Protein AF-A0A374JNQ4-F1 (afdb_monomer)

Mean predicted aligned error: 14.9 Å

Nearest PDB structures (foldseek):
  5nnv-assembly1_A  TM=3.280E-01  e=6.104E+00  Bacillus subtilis subsp. subtilis str. 168

Solvent-accessible surface area (backbone atoms only — not comparable to full-atom values): 14705 Å² total; per-residue (Å²): 134,56,73,66,58,55,51,51,51,52,50,39,64,58,39,76,78,44,61,48,67,57,33,40,52,50,14,53,52,26,39,55,48,15,53,55,34,43,54,55,16,51,57,53,25,53,54,39,50,50,55,53,40,52,53,52,51,53,54,44,59,75,68,66,52,91,80,72,68,96,69,73,82,75,54,73,67,56,50,48,72,58,27,57,74,43,43,48,67,18,52,53,26,39,53,51,13,54,51,27,40,53,40,22,50,55,51,49,52,53,52,50,52,51,51,52,49,53,50,52,52,53,48,51,51,51,50,52,51,50,51,51,47,32,75,73,65,32,64,73,53,43,52,52,52,52,51,50,53,52,51,56,49,42,68,70,40,76,72,71,77,86,69,82,76,75,70,61,96,69,46,38,45,29,34,36,67,84,82,63,44,74,50,74,46,36,73,64,61,54,50,50,42,44,49,57,48,40,54,46,18,74,74,62,44,34,46,42,44,28,59,52,26,57,63,66,73,40,81,73,52,85,62,22,75,54,23,12,38,18,40,90,83,66,40,68,77,38,76,41,80,40,84,44,65,42,72,84,70,46,71,24,38,35,40,44,53,75,46,66,66,34,65,65,28,86,59,89,131

pLDDT: mean 82.43, std 12.04, range [42.56, 96.81]

Secondary structure (DSSP, 8-state):
--HHHHHHHHHHHHHTTS-HHHHHHHHHHHHHHHHHHHHHHHHHHHHHHHHHHHHHHHHHHHTT-S---SS-PPPHHHHHHHHGGGGHHHHHHHHHHHHHHHHHHHHHHHHHHHHHHHHHHHHHHHHHHHHHHHHHH-HHHHHHHHHHHHHHHHHHSPPPP-------TT-EEEEETTTTEEEEE-HHHHHHHHHHHHHHHHHHSEEEHHHHHHHTTPPP-TGGGTEEEEHHHH-S--EEEEEEE-TTS-EEEEEEESS--EETTT---

Structure (mmCIF, N/CA/C/O backbone):
data_AF-A0A374JNQ4-F1
#
_entry.id   AF-A0A374JNQ4-F1
#
loop_
_atom_site.group_PDB
_atom_site.id
_atom_site.type_symbol
_atom_site.label_atom_id
_atom_site.label_alt_id
_atom_site.label_comp_id
_atom_site.label_asym_id
_atom_site.label_entity_id
_atom_site.label_seq_id
_atom_site.pdbx_PDB_ins_code
_atom_site.Cartn_x
_atom_site.Cartn_y
_atom_site.Cartn_z
_atom_site.occupancy
_atom_site.B_iso_or_equiv
_atom_site.auth_seq_id
_atom_site.auth_comp_id
_atom_site.auth_asym_id
_atom_site.auth_atom_id
_atom_site.pdbx_PDB_model_num
ATOM 1 N N . MET A 1 1 ? 17.960 24.013 -4.941 1.00 49.25 1 MET A N 1
ATOM 2 C CA . MET A 1 1 ? 16.739 23.250 -5.302 1.00 49.25 1 MET A CA 1
ATOM 3 C C . MET A 1 1 ? 16.627 23.196 -6.827 1.00 49.25 1 MET A C 1
ATOM 5 O O . MET A 1 1 ? 16.455 24.243 -7.445 1.00 49.25 1 MET A O 1
ATOM 9 N N . ASN A 1 2 ? 16.838 22.023 -7.435 1.00 70.75 2 ASN A N 1
ATOM 10 C CA . ASN A 1 2 ? 17.029 21.869 -8.887 1.00 70.75 2 ASN A CA 1
ATOM 11 C C . ASN A 1 2 ? 15.754 22.190 -9.692 1.00 70.75 2 ASN A C 1
ATOM 13 O O . ASN A 1 2 ? 14.632 22.012 -9.214 1.00 70.75 2 ASN A O 1
ATOM 17 N N . LYS A 1 3 ? 15.913 22.653 -10.945 1.00 68.06 3 LYS A N 1
ATOM 18 C CA . LYS A 1 3 ? 14.788 22.940 -11.865 1.00 68.06 3 LYS A CA 1
ATOM 19 C C . LYS A 1 3 ? 13.844 21.737 -12.010 1.00 68.06 3 LYS A C 1
ATOM 21 O O . LYS A 1 3 ? 12.631 21.918 -12.026 1.00 68.06 3 LYS A O 1
ATOM 26 N N . PHE A 1 4 ? 14.402 20.527 -12.017 1.00 59.72 4 PHE A N 1
ATOM 27 C CA . PHE A 1 4 ? 13.668 19.261 -12.048 1.00 59.72 4 PHE A CA 1
ATOM 28 C C . PHE A 1 4 ? 12.715 19.101 -10.851 1.00 59.72 4 PHE A C 1
ATOM 30 O O . PHE A 1 4 ? 11.530 18.827 -11.021 1.00 59.72 4 PHE A O 1
ATOM 37 N N . THR A 1 5 ? 13.188 19.398 -9.638 1.00 60.41 5 THR A N 1
ATOM 38 C CA . THR A 1 5 ? 12.392 19.319 -8.405 1.00 60.41 5 THR A CA 1
ATOM 39 C C . THR A 1 5 ? 11.237 20.326 -8.394 1.00 60.41 5 THR A C 1
ATOM 41 O O . THR A 1 5 ? 10.145 20.011 -7.931 1.00 60.41 5 THR A O 1
ATOM 44 N N . LYS A 1 6 ? 11.424 21.523 -8.972 1.00 68.19 6 LYS A N 1
ATOM 45 C CA . LYS A 1 6 ? 10.336 22.510 -9.138 1.00 68.19 6 LYS A CA 1
ATOM 46 C C . LYS A 1 6 ? 9.247 22.041 -10.109 1.00 68.19 6 LYS A C 1
ATOM 48 O O . LYS A 1 6 ? 8.071 22.299 -9.854 1.00 68.19 6 LYS A O 1
ATOM 53 N N . VAL A 1 7 ? 9.622 21.383 -11.210 1.00 66.94 7 VAL A N 1
ATOM 54 C CA . VAL A 1 7 ? 8.662 20.838 -12.188 1.00 66.94 7 VAL A CA 1
ATOM 55 C C . VAL A 1 7 ? 7.868 19.692 -11.566 1.00 66.94 7 VAL A C 1
ATOM 57 O O . VAL A 1 7 ? 6.638 19.721 -11.624 1.00 66.94 7 VAL A O 1
ATOM 60 N N . MET A 1 8 ? 8.543 18.769 -10.873 1.00 60.41 8 MET A N 1
ATOM 61 C CA . MET A 1 8 ? 7.882 17.687 -10.137 1.00 60.41 8 MET A CA 1
ATOM 62 C C . MET A 1 8 ? 6.909 18.219 -9.081 1.00 60.41 8 MET A C 1
ATOM 64 O O . MET A 1 8 ? 5.773 17.762 -9.029 1.00 60.41 8 MET A O 1
ATOM 68 N N . ASN A 1 9 ? 7.288 19.237 -8.300 1.00 64.88 9 ASN A N 1
ATOM 69 C CA . ASN A 1 9 ? 6.401 19.817 -7.283 1.00 64.88 9 ASN A CA 1
ATOM 70 C C . ASN A 1 9 ? 5.178 20.530 -7.886 1.00 64.88 9 ASN A C 1
ATOM 72 O O . ASN A 1 9 ? 4.085 20.462 -7.325 1.00 64.88 9 ASN A O 1
ATOM 76 N N . LYS A 1 10 ? 5.318 21.188 -9.046 1.00 64.12 10 LYS A N 1
ATOM 77 C CA . LYS A 1 10 ? 4.172 21.779 -9.762 1.00 64.12 10 LYS A CA 1
ATOM 78 C C . LYS A 1 10 ? 3.238 20.712 -10.335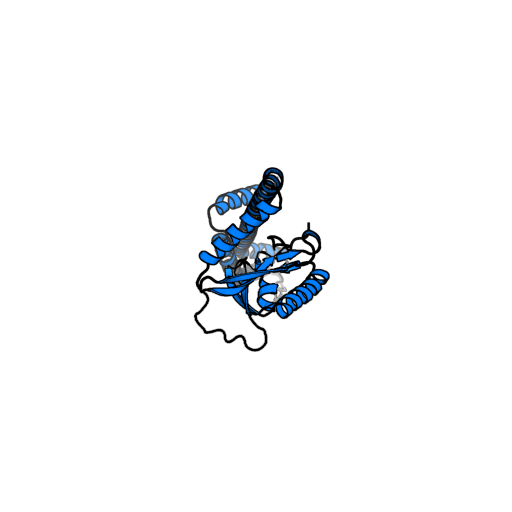 1.00 64.12 10 LYS A C 1
ATOM 80 O O . LYS A 1 10 ? 2.022 20.868 -10.228 1.00 64.12 10 LYS A O 1
ATOM 85 N N . MET A 1 11 ? 3.786 19.644 -10.918 1.00 60.12 11 MET A N 1
ATOM 86 C CA . MET A 1 11 ? 2.994 18.502 -11.387 1.00 60.12 11 MET A CA 1
ATOM 87 C C . MET A 1 11 ? 2.304 17.792 -10.223 1.00 60.12 11 MET A C 1
ATOM 89 O O . MET A 1 11 ? 1.113 17.539 -10.327 1.00 60.12 11 MET A O 1
ATOM 93 N N . ALA A 1 12 ? 2.987 17.577 -9.097 1.00 59.22 12 ALA A N 1
ATOM 94 C CA . ALA A 1 12 ? 2.412 16.987 -7.889 1.00 59.22 12 ALA A CA 1
ATOM 95 C C . ALA A 1 12 ? 1.268 17.838 -7.309 1.00 59.22 12 ALA A C 1
ATOM 97 O O . ALA A 1 12 ? 0.201 17.311 -7.010 1.00 59.22 12 ALA A O 1
ATOM 98 N N . ASN A 1 13 ? 1.428 19.165 -7.235 1.00 64.94 13 ASN A N 1
ATOM 99 C CA . ASN A 1 13 ? 0.363 20.062 -6.767 1.00 64.94 13 ASN A CA 1
ATOM 100 C C . ASN A 1 13 ? -0.852 20.099 -7.712 1.00 64.94 13 ASN A C 1
ATOM 102 O O . ASN A 1 13 ? -1.981 20.262 -7.252 1.00 64.94 13 ASN A O 1
ATOM 106 N N . LYS A 1 14 ? -0.647 19.941 -9.027 1.00 59.28 14 LYS A N 1
ATOM 107 C CA . LYS A 1 14 ? -1.744 19.863 -10.008 1.00 59.28 14 LYS A CA 1
ATOM 108 C C . LYS A 1 14 ? -2.385 18.467 -10.038 1.00 59.28 14 LYS A C 1
ATOM 110 O O . LYS A 1 14 ? -3.595 18.360 -10.202 1.00 59.28 14 LYS A O 1
ATOM 115 N N . ALA A 1 15 ? -1.594 17.424 -9.800 1.00 55.88 15 ALA A N 1
ATOM 116 C CA . ALA A 1 15 ? -2.031 16.043 -9.632 1.00 55.88 15 ALA A CA 1
ATOM 117 C C . ALA A 1 15 ? -2.785 15.806 -8.321 1.00 55.88 15 ALA A C 1
ATOM 119 O O . ALA A 1 15 ? -3.658 14.957 -8.282 1.00 55.88 15 ALA A O 1
ATOM 120 N N . GLY A 1 16 ? -2.563 16.608 -7.276 1.00 53.66 16 GLY A N 1
ATOM 121 C CA . GLY A 1 16 ? -3.411 16.581 -6.078 1.00 53.66 16 GLY A CA 1
ATOM 122 C C . GLY A 1 16 ? -4.908 16.784 -6.374 1.00 53.66 16 GLY A C 1
ATOM 123 O O . GLY A 1 16 ? -5.740 16.382 -5.570 1.00 53.66 16 GLY A O 1
ATOM 124 N N . LYS A 1 17 ? -5.256 17.361 -7.538 1.00 55.94 17 LYS A N 1
ATOM 125 C CA . LYS A 1 17 ? -6.636 17.500 -8.036 1.00 55.94 17 LYS A CA 1
ATOM 126 C C . LYS A 1 17 ? -7.065 16.405 -9.027 1.00 55.94 17 LYS A C 1
ATOM 128 O O . LYS A 1 17 ? -8.259 16.220 -9.219 1.00 55.94 17 LYS A O 1
ATOM 133 N N . ASN A 1 18 ? -6.122 15.679 -9.635 1.00 55.34 18 ASN A N 1
ATOM 134 C CA . ASN A 1 18 ? -6.376 14.639 -10.635 1.00 55.34 18 ASN A CA 1
ATOM 135 C C . ASN A 1 18 ? -5.942 13.280 -10.070 1.00 55.34 18 ASN A C 1
ATOM 137 O O . ASN A 1 18 ? -4.750 13.050 -9.902 1.00 55.34 18 ASN A O 1
ATOM 141 N N . SER A 1 19 ? -6.906 12.397 -9.789 1.00 71.00 19 SER A N 1
ATOM 142 C CA . SER A 1 19 ? -6.718 11.063 -9.191 1.00 71.00 19 SER A CA 1
ATOM 143 C C . SER A 1 19 ? -5.372 10.399 -9.561 1.00 71.00 19 SER A C 1
ATOM 145 O O . SER A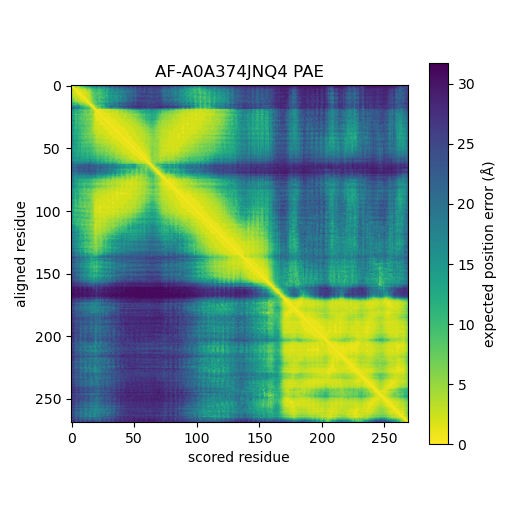 1 19 ? -5.102 10.250 -10.754 1.00 71.00 19 SER A O 1
ATOM 147 N N . PRO A 1 20 ? -4.535 9.966 -8.590 1.00 79.75 20 PRO A N 1
ATOM 148 C CA . PRO A 1 20 ? -3.274 9.248 -8.834 1.00 79.75 20 PRO A CA 1
ATOM 149 C C . PRO A 1 20 ? -3.396 8.086 -9.830 1.00 79.75 20 PRO A C 1
ATOM 151 O O . PRO A 1 20 ? -2.466 7.827 -10.592 1.00 79.75 20 PRO A O 1
ATOM 154 N N . ALA A 1 21 ? -4.574 7.459 -9.908 1.00 80.1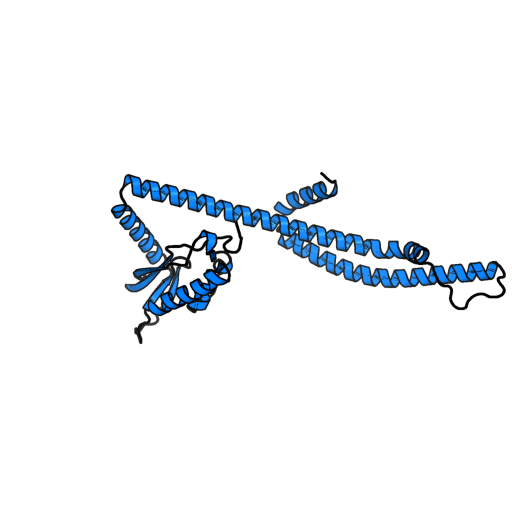9 21 ALA A N 1
ATOM 155 C CA . ALA A 1 21 ? -4.900 6.450 -10.912 1.00 80.19 21 ALA A CA 1
ATOM 156 C C . ALA A 1 21 ? -4.760 6.960 -12.363 1.00 80.19 21 ALA A C 1
ATOM 158 O O . ALA A 1 21 ? -4.276 6.233 -13.226 1.00 80.19 21 ALA A O 1
ATOM 159 N N . ILE A 1 22 ? -5.117 8.219 -12.639 1.00 81.44 22 ILE A N 1
ATOM 160 C CA . ILE A 1 22 ? -4.987 8.841 -13.967 1.00 81.44 22 ILE A CA 1
ATOM 161 C C . ILE A 1 22 ? -3.511 9.004 -14.338 1.00 81.44 22 ILE A C 1
ATOM 163 O O . ILE A 1 22 ? -3.130 8.732 -15.473 1.00 81.44 22 ILE A O 1
ATOM 167 N N . LEU A 1 23 ? -2.665 9.426 -13.392 1.00 83.94 23 LEU A N 1
ATOM 168 C CA . LEU A 1 23 ? -1.225 9.545 -13.631 1.00 83.94 23 LEU A CA 1
ATOM 169 C C . LEU A 1 23 ? -0.568 8.187 -13.877 1.00 83.94 23 LEU A C 1
ATOM 171 O O . LEU A 1 23 ? 0.291 8.090 -14.749 1.00 83.94 23 LEU A O 1
ATOM 175 N N . ILE A 1 24 ? -0.983 7.151 -13.147 1.00 88.31 24 ILE A N 1
ATOM 176 C CA . ILE A 1 24 ? -0.525 5.776 -13.382 1.00 88.31 24 ILE A CA 1
ATOM 177 C C . ILE A 1 24 ? -0.964 5.313 -14.774 1.00 88.31 24 ILE A C 1
ATOM 179 O O . ILE A 1 24 ? -0.130 4.847 -15.546 1.00 88.31 24 ILE A O 1
ATOM 183 N N . GLY A 1 25 ? -2.235 5.512 -15.135 1.00 87.25 25 GLY A N 1
ATOM 184 C CA . GLY A 1 25 ? -2.757 5.162 -16.458 1.00 87.25 25 GLY A CA 1
ATOM 185 C C . GLY A 1 25 ? -2.020 5.876 -17.595 1.00 87.25 25 GLY A C 1
ATOM 186 O O . GLY A 1 25 ? -1.626 5.243 -18.578 1.00 87.25 25 GLY A O 1
ATOM 187 N N . LEU A 1 26 ? -1.752 7.177 -17.440 1.00 88.56 26 LEU A N 1
ATOM 188 C CA . LEU A 1 26 ? -0.946 7.943 -18.390 1.00 88.56 26 LEU A CA 1
ATOM 189 C C . LEU A 1 26 ? 0.497 7.423 -18.440 1.00 88.56 26 LEU A C 1
ATOM 191 O O . LEU A 1 26 ? 1.036 7.238 -19.526 1.00 88.56 26 LEU A O 1
ATOM 195 N N . GLY A 1 27 ? 1.094 7.122 -17.286 1.00 89.69 27 GLY A N 1
ATOM 196 C CA . GLY A 1 27 ? 2.438 6.562 -17.190 1.00 89.69 27 GLY A CA 1
ATOM 197 C C . GLY A 1 27 ? 2.574 5.232 -17.932 1.00 89.69 27 GLY A C 1
ATOM 198 O O . GLY A 1 27 ? 3.486 5.078 -18.745 1.00 89.69 27 GLY A O 1
ATOM 199 N N . ILE A 1 28 ? 1.638 4.304 -17.726 1.00 92.56 28 ILE A N 1
ATOM 200 C CA . ILE A 1 28 ? 1.613 3.001 -18.410 1.00 92.56 28 ILE A CA 1
ATOM 201 C C . ILE A 1 28 ? 1.421 3.188 -19.920 1.00 92.56 28 ILE A C 1
ATOM 203 O O . ILE A 1 28 ? 2.151 2.600 -20.718 1.00 92.56 28 ILE A O 1
ATOM 207 N N . THR A 1 29 ? 0.496 4.060 -20.329 1.00 91.31 29 THR A N 1
ATOM 208 C CA . THR A 1 29 ? 0.235 4.333 -21.752 1.00 91.31 29 THR A CA 1
ATOM 209 C C . THR A 1 29 ? 1.460 4.946 -22.439 1.00 91.31 29 THR A C 1
ATOM 211 O O . THR A 1 29 ? 1.835 4.531 -23.537 1.00 91.31 29 THR A O 1
ATOM 214 N N . SER A 1 30 ? 2.139 5.896 -21.788 1.00 91.25 30 SER A N 1
ATOM 215 C CA . SER A 1 30 ? 3.388 6.480 -22.292 1.00 91.25 30 SER A CA 1
ATOM 216 C C . SER A 1 30 ? 4.530 5.463 -22.355 1.00 91.25 30 SER A C 1
ATOM 218 O O . SER A 1 30 ? 5.321 5.514 -23.296 1.00 91.25 30 SER A O 1
ATOM 220 N N . ALA A 1 31 ? 4.606 4.515 -21.413 1.00 93.44 31 ALA A N 1
ATOM 221 C CA . ALA A 1 31 ? 5.586 3.429 -21.464 1.00 93.44 31 ALA A CA 1
ATOM 222 C C . ALA A 1 31 ? 5.346 2.512 -22.672 1.00 93.44 31 ALA A C 1
ATOM 224 O O . ALA A 1 31 ? 6.276 2.246 -23.431 1.00 93.44 31 ALA A O 1
ATOM 225 N N . ALA A 1 32 ? 4.097 2.096 -22.909 1.00 94.56 32 ALA A N 1
ATOM 226 C CA . ALA A 1 32 ? 3.736 1.308 -24.088 1.00 94.56 32 ALA A CA 1
ATOM 227 C C . ALA A 1 32 ? 4.058 2.057 -25.396 1.00 94.56 32 ALA A C 1
ATOM 229 O O . ALA A 1 32 ? 4.644 1.490 -26.320 1.00 94.56 32 ALA A O 1
ATOM 230 N N . GLY A 1 33 ? 3.760 3.360 -25.449 1.00 94.50 33 GLY A N 1
ATOM 231 C CA . GLY A 1 33 ? 4.150 4.225 -26.564 1.00 94.50 33 GLY A CA 1
ATOM 232 C C . GLY A 1 33 ? 5.666 4.277 -26.777 1.00 94.50 33 GLY A C 1
ATOM 233 O O . GLY A 1 33 ? 6.128 4.176 -27.913 1.00 94.50 33 GLY A O 1
ATOM 234 N N . ALA A 1 34 ? 6.451 4.361 -25.699 1.00 94.94 34 ALA A N 1
ATOM 235 C CA . ALA A 1 34 ? 7.911 4.349 -25.773 1.00 94.94 34 ALA A CA 1
ATOM 236 C C . ALA A 1 34 ? 8.446 3.058 -26.412 1.00 94.94 34 ALA A C 1
ATOM 238 O O . ALA A 1 34 ? 9.355 3.138 -27.235 1.00 94.94 34 ALA A O 1
ATOM 239 N N . VAL A 1 35 ? 7.858 1.894 -26.110 1.00 96.81 35 VAL A N 1
ATOM 240 C CA . VAL A 1 35 ? 8.235 0.615 -26.745 1.00 96.81 35 VAL A CA 1
ATOM 241 C C . VAL A 1 35 ? 7.993 0.662 -28.256 1.00 96.81 35 VAL A C 1
ATOM 243 O O . VAL A 1 35 ? 8.884 0.331 -29.038 1.00 96.81 35 VAL A O 1
ATOM 246 N N . ILE A 1 36 ? 6.825 1.144 -28.686 1.00 95.38 36 ILE A N 1
ATOM 247 C CA . ILE A 1 36 ? 6.493 1.273 -30.115 1.00 95.38 36 ILE A CA 1
ATOM 248 C C . ILE A 1 36 ? 7.464 2.233 -30.816 1.00 95.38 36 ILE A C 1
ATOM 250 O O . ILE A 1 36 ? 7.955 1.939 -31.910 1.00 95.38 36 ILE A O 1
ATOM 254 N N . PHE A 1 37 ? 7.764 3.376 -30.195 1.00 94.88 37 PHE A N 1
ATOM 255 C CA . PHE A 1 37 ? 8.724 4.333 -30.741 1.00 94.88 37 PHE A CA 1
ATOM 256 C C . PHE A 1 37 ? 10.148 3.789 -30.758 1.00 94.88 37 PHE A C 1
ATOM 258 O O . PHE A 1 37 ? 10.873 4.092 -31.698 1.00 94.88 37 PHE A O 1
ATOM 265 N N . ALA A 1 38 ? 10.542 2.960 -29.789 1.00 95.06 38 ALA A N 1
ATOM 266 C CA . ALA A 1 38 ? 11.843 2.303 -29.792 1.00 95.06 38 ALA A CA 1
ATOM 267 C C . ALA A 1 38 ? 11.978 1.372 -30.998 1.00 95.06 38 ALA A C 1
ATOM 269 O O . ALA A 1 38 ? 12.941 1.505 -31.741 1.00 95.06 38 ALA A O 1
ATOM 270 N N . ILE A 1 39 ? 10.976 0.523 -31.257 1.00 96.25 39 ILE A N 1
ATOM 271 C CA . ILE A 1 39 ? 10.974 -0.387 -32.414 1.00 96.25 39 ILE A CA 1
ATOM 272 C C . ILE A 1 39 ? 11.081 0.407 -33.722 1.00 96.25 39 ILE A C 1
ATOM 274 O O . ILE A 1 39 ? 11.952 0.139 -34.550 1.00 96.25 39 ILE A O 1
ATOM 278 N N . LYS A 1 40 ? 10.235 1.431 -33.899 1.00 94.62 40 LYS A N 1
ATOM 279 C CA . LYS A 1 40 ? 10.284 2.299 -35.089 1.00 94.62 40 LYS A CA 1
ATOM 280 C C . LYS A 1 40 ? 11.611 3.055 -35.200 1.00 94.62 40 LYS A C 1
ATOM 282 O O . LYS A 1 40 ? 12.141 3.203 -36.298 1.00 94.62 40 LYS A O 1
ATOM 287 N N . GLY A 1 41 ? 12.142 3.512 -34.070 1.00 94.56 41 GLY A N 1
ATOM 288 C CA . GLY A 1 41 ? 13.427 4.187 -33.962 1.00 94.56 41 GLY A CA 1
ATOM 289 C C . GLY A 1 41 ? 14.581 3.284 -34.380 1.00 94.56 41 GLY A C 1
ATOM 290 O O . GLY A 1 41 ? 15.431 3.731 -35.138 1.00 94.56 41 GLY A O 1
ATOM 291 N N . THR A 1 42 ? 14.573 2.011 -33.980 1.00 94.69 42 THR A N 1
ATOM 292 C CA . THR A 1 42 ? 15.580 1.018 -34.379 1.00 94.69 42 THR A CA 1
ATOM 293 C C . THR A 1 42 ? 15.526 0.723 -35.876 1.00 94.69 42 THR A C 1
ATOM 295 O O . THR A 1 42 ? 16.568 0.720 -36.523 1.00 94.69 42 THR A O 1
ATOM 298 N N . ILE A 1 43 ? 14.332 0.564 -36.458 1.00 95.31 43 ILE A N 1
ATOM 299 C CA . ILE A 1 43 ? 14.186 0.381 -37.914 1.00 95.31 43 ILE A CA 1
ATOM 300 C C . ILE A 1 43 ? 14.747 1.597 -38.670 1.00 95.31 43 ILE A C 1
ATOM 302 O O . ILE A 1 43 ? 15.540 1.447 -39.598 1.00 95.31 43 ILE A O 1
ATOM 306 N N . ALA A 1 44 ? 14.385 2.813 -38.248 1.00 92.56 44 ALA A N 1
ATOM 307 C CA . ALA A 1 44 ? 14.890 4.042 -38.858 1.00 92.56 44 ALA A CA 1
ATOM 308 C C . ALA A 1 44 ? 16.403 4.235 -38.644 1.00 92.56 44 ALA A C 1
ATOM 310 O O . ALA A 1 44 ? 17.085 4.756 -39.524 1.00 92.56 44 ALA A O 1
ATOM 311 N N . ALA A 1 45 ? 16.928 3.817 -37.490 1.00 93.69 45 ALA A N 1
ATOM 312 C CA . ALA A 1 45 ? 18.348 3.874 -37.169 1.00 93.69 45 ALA A CA 1
ATOM 313 C C . ALA A 1 45 ? 19.164 2.939 -38.068 1.00 93.69 45 ALA A C 1
ATOM 315 O O . ALA A 1 45 ? 20.193 3.366 -38.580 1.00 93.69 45 ALA A O 1
ATOM 316 N N . ASN A 1 46 ? 18.691 1.715 -38.318 1.00 92.94 46 ASN A N 1
ATOM 317 C CA . ASN A 1 46 ? 19.365 0.788 -39.231 1.00 92.94 46 ASN A CA 1
ATOM 318 C C . ASN A 1 46 ? 19.433 1.361 -40.651 1.00 92.94 46 ASN A C 1
ATOM 320 O O . ASN A 1 46 ? 20.514 1.408 -41.229 1.00 92.94 46 ASN A O 1
ATOM 324 N N . LYS A 1 47 ? 18.327 1.929 -41.151 1.00 93.19 47 LYS A N 1
ATOM 325 C CA . LYS A 1 47 ? 18.314 2.609 -42.455 1.00 93.19 47 LYS A CA 1
ATOM 326 C C . LYS A 1 47 ? 19.303 3.785 -42.512 1.00 93.19 47 LYS A C 1
ATOM 328 O O . LYS A 1 47 ? 20.034 3.937 -43.479 1.00 93.19 47 LYS A O 1
ATOM 333 N N . LYS A 1 48 ? 19.367 4.602 -41.454 1.00 92.00 48 LYS A N 1
ATOM 334 C CA . LYS A 1 48 ? 20.333 5.712 -41.331 1.00 92.00 48 LYS A CA 1
ATOM 335 C C . LYS A 1 48 ? 21.786 5.236 -41.341 1.00 92.00 48 LYS A C 1
ATOM 337 O O . LYS A 1 48 ? 22.649 5.937 -41.854 1.00 92.00 48 LYS A O 1
ATOM 342 N N . VAL A 1 49 ? 22.063 4.088 -40.729 1.00 92.12 49 VAL A N 1
ATOM 343 C CA . VAL A 1 49 ? 23.402 3.486 -40.706 1.00 92.12 49 VAL A CA 1
ATOM 344 C C . VAL A 1 49 ? 23.791 3.000 -42.101 1.00 92.12 49 VAL A C 1
ATOM 346 O O . VAL A 1 49 ? 24.918 3.255 -42.515 1.00 92.12 49 VAL A O 1
ATOM 349 N N . GLU A 1 50 ? 22.872 2.368 -42.832 1.00 89.94 50 GLU A N 1
ATOM 350 C CA . GLU A 1 50 ? 23.078 1.967 -44.233 1.00 89.94 50 GLU A CA 1
ATOM 351 C C . GLU A 1 50 ? 23.342 3.182 -45.135 1.00 89.94 50 GLU A C 1
ATOM 353 O O . GLU A 1 50 ? 24.362 3.207 -45.814 1.00 89.94 50 GLU A O 1
ATOM 358 N N . GLU A 1 51 ? 22.526 4.241 -45.044 1.00 89.81 51 GLU A N 1
ATOM 359 C CA . GLU A 1 51 ? 22.718 5.493 -45.804 1.00 89.81 51 GLU A CA 1
ATOM 360 C C . GLU A 1 51 ? 24.115 6.111 -45.578 1.00 89.81 51 GLU A C 1
ATOM 362 O O . GLU A 1 51 ? 24.749 6.603 -46.509 1.00 89.81 51 GLU A O 1
ATOM 367 N N . VAL A 1 52 ? 24.617 6.086 -44.337 1.00 88.94 52 VAL A N 1
ATOM 368 C CA . VAL A 1 52 ? 25.951 6.621 -44.006 1.00 88.94 52 VAL A CA 1
ATOM 369 C C . VAL A 1 52 ? 27.071 5.709 -44.515 1.00 88.94 52 VAL A C 1
ATOM 371 O O . VAL A 1 52 ? 28.114 6.214 -44.928 1.00 88.94 52 VAL A O 1
ATOM 374 N N . LYS A 1 53 ? 26.873 4.384 -44.517 1.00 87.75 53 LYS A N 1
ATOM 375 C CA . LYS A 1 53 ? 27.827 3.446 -45.130 1.00 87.75 53 LYS A CA 1
ATOM 376 C C . LYS A 1 53 ? 27.914 3.661 -46.641 1.00 87.75 53 LYS A C 1
ATOM 378 O O . LYS A 1 53 ? 29.019 3.769 -47.158 1.00 87.75 53 LYS A O 1
ATOM 383 N N . GLU A 1 54 ? 26.775 3.771 -47.323 1.00 86.81 54 GLU A N 1
ATOM 384 C CA . GLU A 1 54 ? 26.710 4.011 -48.771 1.00 86.81 54 GLU A CA 1
ATOM 385 C C . GLU A 1 54 ? 27.368 5.338 -49.163 1.00 86.81 54 GLU A C 1
ATOM 387 O O . GLU A 1 54 ? 28.169 5.372 -50.094 1.00 86.81 54 GLU A O 1
ATOM 392 N N . ALA A 1 55 ? 27.097 6.420 -48.424 1.00 86.25 55 ALA A N 1
ATOM 393 C CA . ALA A 1 55 ? 27.734 7.715 -48.667 1.00 86.25 55 ALA A CA 1
ATOM 394 C C . ALA A 1 55 ? 29.267 7.631 -48.574 1.00 86.25 55 ALA A C 1
ATOM 396 O O . ALA A 1 55 ? 29.966 8.161 -49.431 1.00 86.25 55 ALA A O 1
ATOM 397 N N . LYS A 1 56 ? 29.782 6.901 -47.580 1.00 84.88 56 LYS A N 1
ATOM 398 C CA . LYS A 1 56 ? 31.223 6.720 -47.373 1.00 84.88 56 LYS A CA 1
ATOM 399 C C . LYS A 1 56 ? 31.868 5.837 -48.448 1.00 84.88 56 LYS 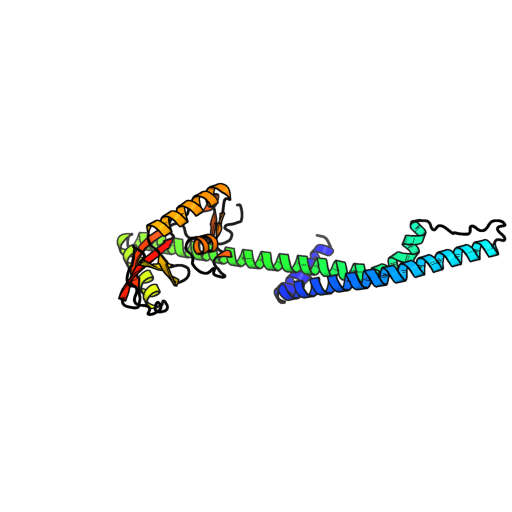A C 1
ATOM 401 O O . LYS A 1 56 ? 33.003 6.085 -48.827 1.00 84.88 56 LYS A O 1
ATOM 406 N N . ILE A 1 57 ? 31.151 4.834 -48.964 1.00 84.75 57 ILE A N 1
ATOM 407 C CA . ILE A 1 57 ? 31.600 4.041 -50.123 1.00 84.75 57 ILE A CA 1
ATOM 408 C C . ILE A 1 57 ? 31.703 4.929 -51.367 1.00 84.75 57 ILE A C 1
ATOM 410 O O . ILE A 1 57 ? 32.711 4.874 -52.064 1.00 84.75 57 ILE A O 1
ATOM 414 N N . ASN A 1 58 ? 30.695 5.767 -51.623 1.00 84.00 58 ASN A N 1
ATOM 415 C CA . ASN A 1 58 ? 30.701 6.674 -52.772 1.00 84.00 58 ASN A CA 1
ATOM 416 C C . ASN A 1 58 ? 31.844 7.701 -52.687 1.00 84.00 58 ASN A C 1
ATOM 418 O O . ASN A 1 58 ? 32.514 7.928 -53.688 1.00 84.00 58 ASN A O 1
ATOM 422 N N . GLU A 1 59 ? 32.116 8.260 -51.501 1.00 83.69 59 GLU A N 1
ATOM 423 C CA . GLU A 1 59 ? 33.275 9.143 -51.278 1.00 83.69 59 GLU A CA 1
ATOM 424 C C . GLU A 1 59 ? 34.604 8.432 -51.603 1.00 83.69 59 GLU A C 1
ATOM 426 O O . GLU A 1 59 ? 35.438 8.983 -52.314 1.00 83.69 59 GLU A O 1
ATOM 431 N N . LEU A 1 60 ? 34.781 7.174 -51.175 1.00 81.81 60 LEU A N 1
ATOM 432 C CA . LEU A 1 60 ? 35.985 6.384 -51.485 1.00 81.81 60 LEU A CA 1
ATOM 433 C C . LEU A 1 60 ? 36.123 6.048 -52.982 1.00 81.81 60 LEU A C 1
ATOM 435 O O . LEU A 1 60 ? 37.242 5.932 -53.481 1.00 81.81 60 LEU A O 1
ATOM 439 N N . MET A 1 61 ? 35.004 5.891 -53.698 1.00 78.56 61 MET A N 1
ATOM 440 C CA . MET A 1 61 ? 34.995 5.702 -55.155 1.00 78.56 61 MET A CA 1
ATOM 441 C C . MET A 1 61 ? 35.404 6.973 -55.906 1.00 78.56 61 MET A C 1
ATOM 443 O O . MET A 1 61 ? 36.121 6.882 -56.901 1.00 78.56 61 MET A O 1
ATOM 447 N N . GLU A 1 62 ? 34.955 8.145 -55.449 1.00 80.06 62 GLU A N 1
ATOM 448 C CA . GLU A 1 62 ? 35.329 9.443 -56.029 1.00 80.06 62 GLU A CA 1
ATOM 449 C C . GLU A 1 62 ? 36.805 9.794 -55.782 1.00 80.06 62 GLU A C 1
ATOM 451 O O . GLU A 1 62 ? 37.423 10.455 -56.614 1.00 80.06 62 GLU A O 1
ATOM 456 N N . GLU A 1 63 ? 37.389 9.317 -54.680 1.00 80.69 63 GLU A N 1
ATOM 457 C CA . GLU A 1 63 ? 38.810 9.497 -54.346 1.00 80.69 63 GLU A CA 1
ATOM 458 C C . GLU A 1 63 ? 39.767 8.527 -55.085 1.00 80.69 63 GLU A C 1
ATOM 460 O O . GLU A 1 63 ? 40.961 8.517 -54.789 1.00 80.69 63 GLU A O 1
ATOM 465 N N . GLU A 1 64 ? 39.278 7.730 -56.051 1.00 71.25 64 GLU A N 1
ATOM 466 C CA . GLU A 1 64 ? 40.055 6.741 -56.835 1.00 71.25 64 GLU A CA 1
ATOM 467 C C . GLU A 1 64 ? 40.891 5.770 -55.971 1.00 71.25 64 GLU A C 1
ATOM 469 O O . GLU A 1 64 ? 41.989 5.350 -56.342 1.00 71.25 64 GLU A O 1
ATOM 474 N N . VAL A 1 65 ? 40.379 5.380 -54.800 1.00 71.69 65 VAL A N 1
ATOM 475 C CA . VAL A 1 65 ? 41.061 4.411 -53.931 1.00 71.69 65 VAL A CA 1
ATOM 476 C C . VAL A 1 65 ? 41.041 3.027 -54.600 1.00 71.69 65 VAL A C 1
ATOM 478 O O . VAL A 1 65 ? 39.974 2.453 -54.795 1.00 71.69 65 VAL A O 1
ATOM 481 N N . GLU A 1 66 ? 42.216 2.479 -54.944 1.00 61.00 66 GLU A N 1
ATOM 482 C CA . GLU A 1 66 ? 42.355 1.204 -55.687 1.00 61.00 66 GLU A CA 1
ATOM 483 C C . GLU A 1 66 ? 41.722 -0.007 -54.969 1.00 61.00 66 GLU A C 1
ATOM 485 O O . GLU A 1 66 ? 41.226 -0.917 -55.631 1.00 61.00 66 GLU A O 1
ATOM 490 N N . ASP A 1 67 ? 41.678 0.009 -53.632 1.00 68.50 67 ASP A N 1
ATOM 491 C CA . ASP A 1 67 ? 41.155 -1.075 -52.791 1.00 68.50 67 ASP A CA 1
ATOM 492 C C . ASP A 1 67 ? 39.990 -0.589 -51.908 1.00 68.50 67 ASP A C 1
ATOM 494 O O . ASP A 1 67 ? 40.151 -0.301 -50.717 1.00 68.50 67 ASP A O 1
ATOM 498 N N . ILE A 1 68 ? 38.785 -0.496 -52.479 1.00 68.44 68 ILE A N 1
ATOM 499 C CA . ILE A 1 68 ? 37.573 -0.182 -51.707 1.00 68.44 68 ILE A CA 1
ATOM 500 C C . ILE A 1 68 ? 37.149 -1.432 -50.916 1.00 68.44 68 ILE A C 1
ATOM 502 O O . ILE A 1 68 ? 36.876 -2.478 -51.515 1.00 68.44 68 ILE A O 1
ATOM 506 N N . PRO A 1 69 ? 37.047 -1.363 -49.578 1.00 68.12 69 PRO A N 1
ATOM 507 C CA . PRO A 1 69 ? 36.617 -2.503 -48.782 1.00 68.12 69 PRO A CA 1
ATOM 508 C C . PRO A 1 69 ? 35.157 -2.875 -49.083 1.00 68.12 69 PRO A C 1
ATOM 510 O O . PRO A 1 69 ? 34.278 -2.016 -49.124 1.00 68.12 69 PRO A O 1
ATOM 513 N N . VAL A 1 70 ? 34.891 -4.181 -49.224 1.00 64.94 70 VAL A N 1
ATOM 514 C CA . VAL A 1 70 ? 33.545 -4.753 -49.458 1.00 64.94 70 VAL A CA 1
ATOM 515 C C . VAL A 1 70 ? 32.570 -4.414 -48.318 1.00 64.94 70 VAL A C 1
ATOM 517 O O . VAL A 1 70 ? 31.362 -4.337 -48.530 1.00 64.94 70 VAL A O 1
ATOM 520 N N . GLU A 1 71 ? 33.092 -4.161 -47.115 1.00 67.06 71 GLU A N 1
ATOM 521 C CA . GLU A 1 71 ? 32.331 -3.707 -45.954 1.00 67.06 71 GLU A CA 1
ATOM 522 C C . GLU A 1 71 ? 32.991 -2.474 -45.324 1.00 67.06 71 GLU A C 1
ATOM 524 O O . GLU A 1 71 ? 34.085 -2.546 -44.767 1.00 67.06 71 GLU A O 1
ATOM 529 N N . VAL A 1 72 ? 32.305 -1.327 -45.376 1.00 78.25 72 VAL A N 1
ATOM 530 C CA . VAL A 1 72 ? 32.722 -0.123 -44.647 1.00 78.25 72 VAL A CA 1
ATOM 531 C C . VAL A 1 72 ? 32.231 -0.206 -43.202 1.00 78.25 72 VAL A C 1
ATOM 533 O O . VAL A 1 72 ? 31.026 -0.151 -42.918 1.00 78.25 72 VAL A O 1
ATOM 536 N N . GLU A 1 73 ? 33.174 -0.320 -42.268 1.00 79.00 73 GLU A N 1
ATOM 537 C CA . GLU A 1 73 ? 32.888 -0.233 -40.839 1.00 79.00 73 GLU A CA 1
ATOM 538 C C . GLU A 1 73 ? 32.767 1.228 -40.388 1.00 79.00 73 GLU A C 1
ATOM 540 O O . GLU A 1 73 ? 33.609 2.082 -40.676 1.00 79.00 73 GLU A O 1
ATOM 545 N N . LEU A 1 74 ? 31.699 1.520 -39.643 1.00 83.94 74 LEU A N 1
ATOM 546 C CA . LEU A 1 74 ? 31.492 2.824 -39.023 1.00 83.94 74 LEU A CA 1
ATOM 547 C C . LEU A 1 74 ? 32.011 2.820 -37.590 1.00 83.94 74 LEU A C 1
ATOM 549 O O . LEU A 1 74 ? 31.764 1.904 -36.802 1.00 83.94 74 LEU A O 1
ATOM 553 N N . THR A 1 75 ? 32.656 3.913 -37.211 1.00 89.19 75 THR A N 1
ATOM 554 C CA . THR A 1 75 ? 33.075 4.165 -35.837 1.00 89.19 75 THR A CA 1
ATOM 555 C C . THR A 1 75 ? 31.846 4.322 -34.943 1.00 89.19 75 THR A C 1
ATOM 557 O O . THR A 1 75 ? 30.837 4.912 -35.334 1.00 89.19 75 THR A O 1
ATOM 560 N N . LYS A 1 76 ? 31.950 3.920 -33.669 1.00 89.06 76 LYS A N 1
ATOM 561 C CA . LYS A 1 76 ? 30.883 4.108 -32.662 1.00 89.06 76 LYS A CA 1
ATOM 562 C C . LYS A 1 76 ? 30.341 5.546 -32.615 1.00 89.06 76 LYS A C 1
ATOM 564 O O . LYS A 1 76 ? 29.149 5.751 -32.415 1.00 89.06 76 LYS A O 1
ATOM 569 N N . LYS A 1 77 ? 31.204 6.546 -32.824 1.00 91.44 77 LYS A N 1
ATOM 570 C CA . LYS A 1 77 ? 30.824 7.965 -32.878 1.00 91.44 77 LYS A CA 1
ATOM 571 C C . LYS A 1 77 ? 29.937 8.292 -34.086 1.00 91.44 77 LYS A C 1
ATOM 573 O O . LYS A 1 77 ? 28.952 9.005 -33.916 1.00 91.44 77 LYS A O 1
ATOM 578 N N . GLU A 1 78 ? 30.261 7.763 -35.264 1.00 87.88 78 GLU A N 1
ATOM 579 C CA . GLU A 1 78 ? 29.497 7.959 -36.507 1.00 87.88 78 GLU A CA 1
ATOM 580 C C . GLU A 1 78 ? 28.111 7.312 -36.383 1.00 87.88 78 GLU A C 1
ATOM 582 O O . GLU A 1 78 ? 27.097 7.953 -36.659 1.00 87.88 78 GLU A O 1
ATOM 587 N N . ILE A 1 79 ? 28.051 6.095 -35.826 1.00 88.19 79 ILE A N 1
ATOM 588 C CA . ILE A 1 79 ? 26.789 5.394 -35.544 1.00 88.19 79 ILE A CA 1
ATOM 589 C C . ILE A 1 79 ? 25.904 6.225 -34.609 1.00 88.19 79 ILE A C 1
ATOM 591 O O . ILE A 1 79 ? 24.722 6.437 -34.887 1.00 88.19 79 ILE A O 1
ATOM 595 N N . VAL A 1 80 ? 26.456 6.740 -33.506 1.00 91.38 80 VAL A N 1
ATOM 596 C CA . VAL A 1 80 ? 25.689 7.566 -32.561 1.00 91.38 80 VAL A CA 1
ATOM 597 C C . VAL A 1 80 ? 25.207 8.857 -33.224 1.00 91.38 80 VAL A C 1
ATOM 599 O O . VAL A 1 80 ? 24.035 9.202 -33.077 1.00 91.38 80 VAL A O 1
ATOM 602 N N . GLN A 1 81 ? 26.059 9.552 -33.986 1.00 91.38 81 GLN A N 1
ATOM 603 C CA . GLN A 1 81 ? 25.685 10.786 -34.690 1.00 91.38 81 GLN A CA 1
ATOM 604 C C . GLN A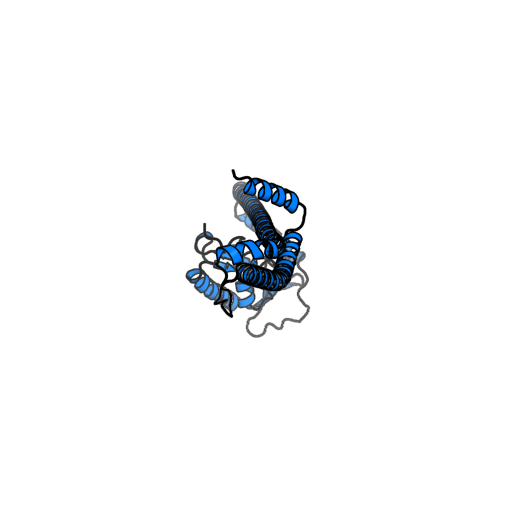 1 81 ? 24.563 10.572 -35.713 1.00 91.38 81 GLN A C 1
ATOM 606 O O . GLN A 1 81 ? 23.679 11.427 -35.825 1.00 91.38 81 GLN A O 1
ATOM 611 N N . ALA A 1 82 ? 24.559 9.430 -36.400 1.00 88.62 82 ALA A N 1
ATOM 612 C CA . ALA A 1 82 ? 23.530 9.078 -37.372 1.00 88.62 82 ALA A CA 1
ATOM 613 C C . ALA A 1 82 ? 22.188 8.710 -36.714 1.00 88.62 82 ALA A C 1
ATOM 615 O O . ALA A 1 82 ? 21.124 9.042 -37.241 1.00 88.62 82 ALA A O 1
ATOM 616 N N . THR A 1 83 ? 22.224 8.049 -35.550 1.00 92.88 83 THR A N 1
ATOM 617 C CA . THR A 1 83 ? 21.051 7.343 -35.001 1.00 92.88 83 THR A CA 1
ATOM 618 C C . THR A 1 83 ? 20.383 8.018 -33.805 1.00 92.88 83 THR A C 1
ATOM 620 O O . THR A 1 83 ? 19.203 7.771 -33.558 1.00 92.88 83 THR A O 1
ATOM 623 N N . TRP A 1 84 ? 21.062 8.903 -33.064 1.00 92.88 84 TRP A N 1
ATOM 624 C CA . TRP A 1 84 ? 20.524 9.439 -31.800 1.00 92.88 84 TRP A CA 1
ATOM 625 C C . TRP A 1 84 ? 19.163 10.143 -31.948 1.00 92.88 84 TRP A C 1
ATOM 627 O O . TRP A 1 84 ? 18.313 10.052 -31.060 1.00 92.88 84 TRP A O 1
ATOM 637 N N . LYS A 1 85 ? 18.920 10.808 -33.088 1.00 94.56 85 LYS A N 1
ATOM 638 C CA . LYS A 1 85 ? 17.656 11.514 -33.360 1.00 94.56 85 LYS A CA 1
ATOM 639 C C . LYS A 1 85 ? 16.463 10.561 -33.469 1.00 94.56 85 LYS A C 1
ATOM 641 O O . LYS A 1 85 ? 15.353 10.945 -33.105 1.00 94.56 85 LYS A O 1
ATOM 646 N N . CYS A 1 86 ? 16.687 9.321 -33.909 1.00 93.25 86 CYS A N 1
ATOM 647 C CA . CYS A 1 86 ? 15.647 8.298 -34.050 1.00 93.25 86 CYS A CA 1
ATOM 648 C C . CYS A 1 86 ? 15.024 7.908 -32.700 1.00 93.25 86 CYS A C 1
ATOM 650 O O . CYS A 1 86 ? 13.878 7.468 -32.659 1.00 93.25 86 CYS A O 1
ATOM 652 N N . TYR A 1 87 ? 15.746 8.121 -31.596 1.00 94.19 87 TYR A N 1
ATOM 653 C CA . TYR A 1 87 ? 15.318 7.751 -30.247 1.00 94.19 87 TYR A CA 1
ATOM 654 C C . TYR A 1 87 ? 14.728 8.914 -29.436 1.00 94.19 87 TYR A C 1
ATOM 656 O O . TYR A 1 87 ? 14.292 8.703 -28.304 1.00 94.19 87 TYR A O 1
ATOM 664 N N . ILE A 1 88 ? 14.652 10.133 -29.990 1.00 94.81 88 ILE A N 1
ATOM 665 C CA . ILE A 1 88 ? 14.065 11.294 -29.293 1.00 94.81 88 ILE A CA 1
ATOM 666 C C . ILE A 1 88 ? 12.612 11.024 -28.845 1.00 94.81 88 ILE A C 1
ATOM 668 O O . ILE A 1 88 ? 12.316 11.254 -27.669 1.00 94.81 88 ILE A O 1
ATOM 672 N N . PRO A 1 89 ? 11.702 10.500 -29.697 1.00 92.25 89 PRO A N 1
ATOM 673 C CA . PRO A 1 89 ? 10.321 10.229 -29.282 1.00 92.25 89 PRO A CA 1
ATOM 674 C C . PRO A 1 89 ? 10.229 9.180 -28.164 1.00 92.25 89 PRO A C 1
ATOM 676 O O . PRO A 1 89 ? 9.419 9.316 -27.241 1.00 92.25 89 PRO A O 1
ATOM 679 N N . THR A 1 90 ? 11.099 8.168 -28.213 1.00 94.25 90 THR A N 1
ATOM 680 C CA . THR A 1 90 ? 11.243 7.143 -27.172 1.00 94.25 90 THR A CA 1
ATOM 681 C C . THR A 1 90 ? 11.681 7.762 -25.852 1.00 94.25 90 THR A C 1
ATOM 683 O O . THR A 1 90 ? 11.047 7.522 -24.827 1.00 94.25 90 THR A O 1
ATOM 686 N N . ALA A 1 91 ? 12.717 8.606 -25.873 1.00 93.44 91 ALA A N 1
ATOM 687 C CA . ALA A 1 91 ? 13.241 9.264 -24.680 1.00 93.44 91 ALA A CA 1
ATOM 688 C C . ALA A 1 91 ? 12.191 10.169 -24.015 1.00 93.44 91 ALA A C 1
ATOM 690 O O . ALA A 1 91 ? 12.020 10.127 -22.796 1.00 93.44 91 ALA A O 1
ATOM 691 N N . ILE A 1 92 ? 11.434 10.944 -24.798 1.00 93.50 92 ILE A N 1
ATOM 692 C CA . ILE A 1 92 ? 10.350 11.795 -24.278 1.00 93.50 92 ILE A CA 1
ATOM 693 C C . ILE A 1 92 ? 9.241 10.947 -23.643 1.00 93.50 92 ILE A C 1
ATOM 695 O O . ILE A 1 92 ? 8.815 11.220 -22.519 1.00 93.50 92 ILE A O 1
ATOM 699 N N . SER A 1 93 ? 8.783 9.906 -24.338 1.00 91.31 93 SER A N 1
ATOM 700 C CA . SER A 1 93 ? 7.698 9.044 -23.850 1.00 91.31 93 SER A CA 1
ATOM 701 C C . SER A 1 93 ? 8.098 8.296 -22.577 1.00 91.31 93 SER A C 1
ATOM 703 O O . SER A 1 93 ? 7.340 8.262 -21.606 1.00 91.31 93 SER A O 1
ATOM 705 N N . PHE A 1 94 ? 9.322 7.765 -22.541 1.00 92.50 94 PHE A N 1
ATOM 706 C CA . PHE A 1 94 ? 9.852 7.054 -21.383 1.00 92.50 94 PHE A CA 1
ATOM 707 C C . PHE A 1 94 ? 10.032 7.980 -20.173 1.00 92.50 94 PHE A C 1
ATOM 709 O O . PHE A 1 94 ? 9.553 7.678 -19.083 1.00 92.50 94 PHE A O 1
ATOM 716 N N . THR A 1 95 ? 10.653 9.148 -20.359 1.00 91.88 95 THR A N 1
ATOM 717 C CA . THR A 1 95 ? 10.836 10.117 -19.262 1.00 91.88 95 THR A CA 1
ATOM 718 C C . THR A 1 95 ? 9.507 10.633 -18.718 1.00 91.88 95 THR A C 1
ATOM 720 O O . THR A 1 95 ? 9.353 10.750 -17.503 1.00 91.88 95 THR A O 1
ATOM 723 N N . THR A 1 96 ? 8.522 10.869 -19.588 1.00 89.00 96 THR A N 1
ATOM 724 C CA . THR A 1 96 ? 7.163 11.253 -19.177 1.00 89.00 96 THR A CA 1
ATOM 725 C C . THR A 1 96 ? 6.526 10.160 -18.326 1.00 89.00 96 THR A C 1
ATOM 727 O O . THR A 1 96 ? 5.990 10.455 -17.259 1.00 89.00 96 THR A O 1
ATOM 730 N N . SER A 1 97 ? 6.649 8.899 -18.749 1.00 91.81 97 SER A N 1
ATOM 731 C CA . SER A 1 97 ? 6.139 7.753 -17.997 1.00 91.81 97 SER A CA 1
ATOM 732 C C . SER A 1 97 ? 6.712 7.691 -16.578 1.00 91.81 97 SER A C 1
ATOM 734 O O . SER A 1 97 ? 5.957 7.679 -15.602 1.00 91.81 97 SER A O 1
ATOM 736 N N . VAL A 1 98 ? 8.041 7.747 -16.459 1.00 91.69 98 VAL A N 1
ATOM 737 C CA . VAL A 1 98 ? 8.745 7.684 -15.169 1.00 91.69 98 VAL A CA 1
ATOM 738 C C . VAL A 1 98 ? 8.308 8.822 -14.246 1.00 91.69 98 VAL A C 1
ATOM 740 O O . VAL A 1 98 ? 7.988 8.588 -13.079 1.00 91.69 98 VAL A O 1
ATOM 743 N N . VAL A 1 99 ? 8.239 10.051 -14.767 1.00 88.81 99 VAL A N 1
ATOM 744 C CA . VAL A 1 99 ? 7.800 11.215 -13.986 1.00 88.81 99 VAL A CA 1
ATOM 745 C C . VAL A 1 99 ? 6.363 11.034 -13.497 1.00 88.81 99 VAL A C 1
ATOM 747 O O . VAL A 1 99 ? 6.087 11.280 -12.323 1.00 88.81 99 VAL A O 1
ATOM 750 N N . CYS A 1 100 ? 5.453 10.567 -14.353 1.00 86.38 100 CYS A N 1
ATOM 751 C CA . CYS A 1 100 ? 4.058 10.349 -13.978 1.00 86.38 100 CYS A CA 1
ATOM 752 C C . CYS A 1 100 ? 3.903 9.304 -12.867 1.00 86.38 100 CYS A C 1
ATOM 754 O O . CYS A 1 100 ? 3.156 9.549 -11.917 1.00 86.38 100 CYS A O 1
ATOM 756 N N . ILE A 1 101 ? 4.642 8.194 -12.938 1.00 87.94 101 ILE A N 1
ATOM 757 C CA . ILE A 1 101 ? 4.597 7.129 -11.924 1.00 87.94 101 ILE A CA 1
ATOM 758 C C . ILE A 1 101 ? 5.141 7.629 -10.578 1.00 87.94 101 ILE A C 1
ATOM 760 O O . ILE A 1 101 ? 4.481 7.469 -9.550 1.00 87.94 101 ILE A O 1
ATOM 764 N N . ILE A 1 102 ? 6.297 8.303 -10.574 1.00 86.38 102 ILE A N 1
ATOM 765 C CA . ILE A 1 102 ? 6.887 8.863 -9.344 1.00 86.38 102 ILE A CA 1
ATOM 766 C C . ILE A 1 102 ? 5.943 9.893 -8.712 1.00 86.38 102 ILE A C 1
ATOM 768 O O . ILE A 1 102 ? 5.725 9.886 -7.498 1.00 86.38 102 ILE A O 1
ATOM 772 N N . CYS A 1 103 ? 5.351 10.772 -9.525 1.00 81.62 103 CYS A N 1
ATOM 773 C CA . CYS A 1 103 ? 4.386 11.752 -9.037 1.00 81.62 103 CYS A CA 1
ATOM 774 C C . CYS A 1 103 ? 3.146 11.085 -8.426 1.00 81.62 103 CYS A C 1
ATOM 776 O O . CYS A 1 103 ? 2.697 11.528 -7.369 1.00 81.62 103 CYS A O 1
ATOM 778 N N . ALA A 1 104 ? 2.615 10.027 -9.046 1.00 81.56 104 ALA A N 1
ATOM 779 C CA . ALA A 1 104 ? 1.470 9.295 -8.509 1.00 81.56 104 ALA A CA 1
ATOM 780 C C . ALA A 1 104 ? 1.784 8.664 -7.145 1.00 81.56 104 ALA A C 1
ATOM 782 O O . ALA A 1 104 ? 1.001 8.813 -6.205 1.00 81.56 104 ALA A O 1
ATOM 783 N N . ASN A 1 105 ? 2.957 8.038 -7.016 1.00 83.12 105 ASN A N 1
ATOM 784 C CA . ASN A 1 105 ? 3.376 7.401 -5.772 1.00 83.12 105 ASN A CA 1
ATOM 785 C C . ASN A 1 105 ? 3.537 8.410 -4.623 1.00 83.12 105 ASN A C 1
ATOM 787 O O . ASN A 1 105 ? 3.018 8.196 -3.532 1.00 83.12 105 ASN A O 1
ATOM 791 N N . ASN A 1 106 ? 4.170 9.559 -4.882 1.00 79.25 106 ASN A N 1
ATOM 792 C CA . ASN A 1 106 ? 4.329 10.613 -3.873 1.00 79.25 106 ASN A CA 1
ATOM 793 C C . ASN A 1 106 ? 2.985 11.178 -3.384 1.00 79.25 106 ASN A C 1
ATOM 795 O O . ASN A 1 106 ? 2.832 11.479 -2.199 1.00 79.25 106 ASN A O 1
ATOM 799 N N . VAL A 1 107 ? 2.004 11.336 -4.282 1.00 81.31 107 VAL A N 1
ATOM 800 C CA . VAL A 1 107 ? 0.661 11.799 -3.897 1.00 81.31 107 VAL A CA 1
ATOM 801 C C . VAL A 1 107 ? -0.046 10.748 -3.040 1.00 81.31 107 VAL A C 1
ATOM 803 O O . VAL A 1 107 ? -0.621 11.115 -2.016 1.00 81.31 107 VAL A O 1
ATOM 806 N N . ASN A 1 108 ? 0.032 9.465 -3.410 1.00 79.44 108 ASN A N 1
ATOM 807 C CA . ASN A 1 108 ? -0.529 8.370 -2.613 1.00 79.44 108 ASN A CA 1
ATOM 808 C C . ASN A 1 108 ? 0.102 8.300 -1.219 1.00 79.44 108 ASN A C 1
ATOM 810 O O . ASN A 1 108 ? -0.627 8.295 -0.232 1.00 79.44 108 ASN A O 1
ATOM 814 N N . ALA A 1 109 ? 1.433 8.350 -1.127 1.00 78.31 109 ALA A N 1
ATOM 815 C CA . ALA A 1 109 ? 2.145 8.328 0.150 1.00 78.31 109 ALA A CA 1
ATOM 816 C C . ALA A 1 109 ? 1.694 9.469 1.077 1.00 78.31 109 ALA A C 1
ATOM 818 O O . ALA A 1 109 ? 1.374 9.241 2.240 1.00 78.31 109 ALA A O 1
ATOM 819 N N . LYS A 1 110 ? 1.573 10.694 0.546 1.00 76.12 110 LYS A N 1
ATOM 820 C CA . LYS A 1 110 ? 1.081 11.840 1.324 1.00 76.12 110 LYS A CA 1
ATOM 821 C C . LYS A 1 110 ? -0.372 11.661 1.777 1.00 76.12 110 LYS A C 1
ATOM 823 O O . LYS A 1 110 ? -0.713 12.075 2.882 1.00 76.12 110 LYS A O 1
ATOM 828 N N . ARG A 1 111 ? -1.233 11.085 0.929 1.00 74.94 111 ARG A N 1
ATOM 829 C CA . ARG A 1 111 ? -2.645 10.837 1.262 1.00 74.94 111 ARG A CA 1
ATOM 830 C C . ARG A 1 111 ? -2.772 9.794 2.370 1.00 74.94 111 ARG A C 1
ATOM 832 O O . ARG A 1 111 ? -3.516 10.026 3.314 1.00 74.94 111 ARG A O 1
ATOM 839 N N . ASN A 1 112 ? -2.011 8.709 2.275 1.00 74.38 112 ASN A N 1
ATOM 840 C CA . ASN A 1 112 ? -2.012 7.635 3.263 1.00 74.38 112 ASN A CA 1
ATOM 841 C C . ASN A 1 112 ? -1.474 8.125 4.612 1.00 74.38 112 ASN A C 1
ATOM 843 O O . ASN A 1 112 ? -2.143 7.946 5.623 1.00 74.38 112 ASN A O 1
ATOM 847 N N . ALA A 1 113 ? -0.359 8.861 4.614 1.00 73.50 113 ALA A N 1
ATOM 848 C CA . ALA A 1 113 ? 0.187 9.454 5.835 1.00 73.50 113 ALA A CA 1
ATOM 849 C C . ALA A 1 113 ? -0.799 10.431 6.506 1.00 73.50 113 ALA A C 1
ATOM 851 O O . ALA A 1 113 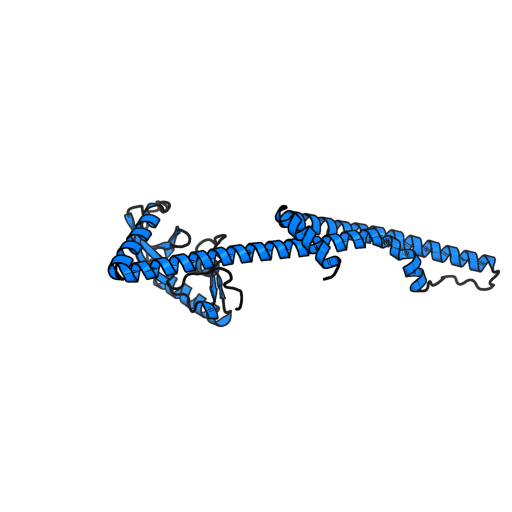? -0.932 10.453 7.728 1.00 73.50 113 ALA A O 1
ATOM 852 N N . ALA A 1 114 ? -1.530 11.231 5.719 1.00 68.06 114 ALA A N 1
ATOM 853 C CA . ALA A 1 114 ? -2.551 12.129 6.257 1.00 68.06 114 ALA A CA 1
ATOM 854 C C . ALA A 1 114 ? -3.726 11.364 6.888 1.00 68.06 114 ALA A C 1
ATOM 856 O O . ALA A 1 114 ? -4.210 11.766 7.944 1.00 68.06 114 ALA A O 1
ATOM 857 N N . ILE A 1 115 ? -4.166 10.265 6.266 1.00 71.94 115 ILE A N 1
ATOM 858 C CA . ILE A 1 115 ? -5.213 9.388 6.807 1.00 71.94 115 ILE A CA 1
ATOM 859 C C . ILE A 1 115 ? -4.749 8.763 8.126 1.00 71.94 115 ILE A C 1
ATOM 861 O O . ILE A 1 115 ? -5.451 8.882 9.128 1.00 71.94 115 ILE A O 1
ATOM 865 N N . ALA A 1 116 ? -3.549 8.181 8.157 1.00 73.75 116 ALA A N 1
ATOM 866 C CA . ALA A 1 116 ? -2.977 7.599 9.369 1.00 73.75 116 ALA A CA 1
ATOM 867 C C . ALA A 1 116 ? -2.850 8.633 10.499 1.00 73.75 116 ALA A C 1
ATOM 869 O O . ALA A 1 116 ? -3.240 8.367 11.634 1.00 73.75 116 ALA A O 1
ATOM 870 N N . THR A 1 117 ? -2.408 9.851 10.171 1.00 71.06 117 THR A N 1
ATOM 871 C CA . THR A 1 117 ? -2.331 10.962 11.134 1.00 71.06 117 THR A CA 1
ATOM 872 C C . THR A 1 117 ? -3.713 11.366 11.653 1.00 71.06 117 THR A C 1
ATOM 874 O O . THR A 1 117 ? -3.885 11.615 12.842 1.00 71.06 117 THR A O 1
ATOM 877 N N . ALA A 1 118 ? -4.729 11.429 10.790 1.00 65.31 118 ALA A N 1
ATOM 878 C CA . ALA A 1 118 ? -6.086 11.758 11.221 1.00 65.31 118 ALA A CA 1
ATOM 879 C C . ALA A 1 118 ? -6.657 10.685 12.164 1.00 65.31 118 ALA A C 1
ATOM 881 O O . ALA A 1 118 ? -7.323 11.022 13.147 1.00 65.31 118 ALA A O 1
ATOM 882 N N . TYR A 1 119 ? -6.366 9.408 11.899 1.00 71.12 119 TYR A N 1
ATOM 883 C CA . TYR A 1 119 ? -6.739 8.312 12.789 1.00 71.12 119 TYR A CA 1
ATOM 884 C C . TYR A 1 119 ? -6.008 8.383 14.126 1.00 71.12 119 TYR A C 1
ATOM 886 O O . TYR A 1 119 ? -6.671 8.311 15.157 1.00 71.12 119 TYR A O 1
ATOM 894 N N . SER A 1 120 ? -4.689 8.594 14.133 1.00 74.44 120 SER A N 1
ATOM 895 C CA . SER A 1 120 ? -3.922 8.693 15.380 1.00 74.44 120 SER A CA 1
ATOM 896 C C . SER A 1 120 ? -4.360 9.885 1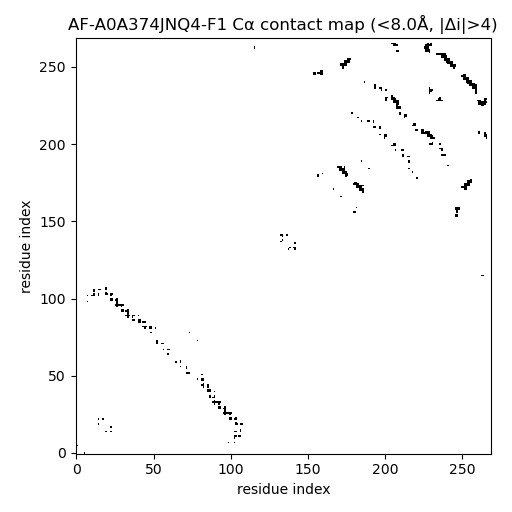6.236 1.00 74.44 120 SER A C 1
ATOM 898 O O . SER A 1 120 ? -4.513 9.748 17.447 1.00 74.44 120 SER A O 1
ATOM 900 N N . MET A 1 121 ? -4.669 11.031 15.618 1.00 72.00 121 MET A N 1
ATOM 901 C CA . MET A 1 121 ? -5.266 12.176 16.314 1.00 72.00 121 MET A CA 1
ATOM 902 C C . MET A 1 121 ? -6.653 11.857 16.884 1.00 72.00 121 MET A C 1
ATOM 904 O O . MET A 1 121 ? -6.950 12.227 18.019 1.00 72.00 121 MET A O 1
ATOM 908 N N . SER A 1 122 ? -7.506 11.178 16.112 1.00 74.94 122 SER A N 1
ATOM 909 C CA . SER A 1 122 ? -8.853 10.793 16.559 1.00 74.94 122 SER A CA 1
ATOM 910 C C . SER A 1 122 ? -8.796 9.809 17.723 1.00 74.94 122 SER A C 1
ATOM 912 O O . SER A 1 122 ? -9.568 9.913 18.674 1.00 74.94 122 SER A O 1
ATOM 914 N N . GLU A 1 123 ? -7.858 8.872 17.667 1.00 75.81 123 GLU A N 1
ATOM 915 C CA . GLU A 1 123 ? -7.632 7.914 18.732 1.00 75.81 123 GLU A CA 1
ATOM 916 C C . GLU A 1 123 ? -7.085 8.582 19.996 1.00 75.81 123 GLU A C 1
ATOM 918 O O . GLU A 1 123 ? -7.596 8.324 21.084 1.00 75.81 123 GLU A O 1
ATOM 923 N N . ALA A 1 124 ? -6.112 9.487 19.859 1.00 78.12 124 ALA A N 1
ATOM 924 C CA . ALA A 1 124 ? -5.594 10.265 20.980 1.00 78.12 124 ALA A CA 1
ATOM 925 C C . ALA A 1 124 ? -6.710 11.078 21.659 1.00 78.12 124 ALA A C 1
ATOM 927 O O . ALA A 1 124 ? -6.827 11.050 22.883 1.00 78.12 124 ALA A O 1
ATOM 928 N N . ALA A 1 125 ? -7.579 11.726 20.876 1.00 76.88 125 ALA A N 1
ATOM 929 C CA . ALA A 1 125 ? -8.725 12.468 21.399 1.00 76.88 125 ALA A CA 1
ATOM 930 C C . ALA A 1 125 ? -9.738 11.559 22.118 1.00 76.88 125 ALA A C 1
ATOM 932 O O . ALA A 1 125 ? -10.239 11.912 23.186 1.00 76.88 125 ALA A O 1
ATOM 933 N N . LEU A 1 126 ? -10.029 10.374 21.566 1.00 86.62 126 LEU A N 1
ATOM 934 C CA . LEU A 1 126 ? -10.913 9.397 22.210 1.00 86.62 126 LEU A CA 1
ATOM 935 C C . LEU A 1 126 ? -10.311 8.876 23.520 1.00 86.62 126 LEU A C 1
ATOM 937 O O . LEU A 1 126 ? -11.027 8.723 24.510 1.00 86.62 126 LEU A O 1
ATOM 941 N N . HIS A 1 127 ? -9.005 8.621 23.532 1.00 84.56 127 HIS A N 1
ATOM 942 C CA . HIS A 1 127 ? -8.281 8.172 24.713 1.00 84.56 127 HIS A CA 1
ATOM 943 C C . HIS A 1 127 ? -8.271 9.245 25.810 1.00 84.56 127 HIS A C 1
ATOM 945 O O . HIS A 1 127 ? -8.567 8.947 26.966 1.00 84.56 127 HIS A O 1
ATOM 951 N N . GLU A 1 128 ? -8.004 10.503 25.457 1.00 84.44 128 GLU A N 1
ATOM 952 C CA . GLU A 1 128 ? -8.072 11.633 26.388 1.00 84.44 128 GLU A CA 1
ATOM 953 C C . GLU A 1 128 ? -9.486 11.810 26.959 1.00 84.44 128 GLU A C 1
ATOM 955 O O . GLU A 1 128 ? -9.652 11.922 28.176 1.00 84.44 128 GLU A O 1
ATOM 960 N N . TYR A 1 129 ? -10.513 11.747 26.104 1.00 87.06 129 TYR A N 1
ATOM 961 C CA . TYR A 1 129 ? -11.909 11.787 26.537 1.00 87.06 129 TYR A CA 1
ATOM 962 C C . TYR A 1 129 ? -12.224 10.659 27.524 1.00 87.06 129 TYR A C 1
ATOM 964 O O . TYR A 1 129 ? -12.750 10.918 28.607 1.00 87.06 129 TYR A O 1
ATOM 972 N N . LYS A 1 130 ? -11.854 9.417 27.186 1.00 85.69 130 LYS A N 1
ATOM 973 C CA . LYS A 1 130 ? -12.064 8.249 28.048 1.00 85.69 130 LYS A CA 1
ATOM 974 C C . LYS A 1 130 ? -11.387 8.433 29.406 1.00 85.69 130 LYS A C 1
ATOM 976 O O . LYS A 1 130 ? -12.024 8.216 30.433 1.00 85.69 130 LYS A O 1
ATOM 981 N N . ASN A 1 131 ? -10.138 8.896 29.424 1.00 88.19 131 ASN A N 1
ATOM 982 C CA . ASN A 1 131 ? -9.416 9.159 30.668 1.00 88.19 131 ASN A CA 1
ATOM 983 C C . ASN A 1 131 ? -10.122 10.213 31.522 1.00 88.19 131 ASN A C 1
ATOM 985 O O . ASN A 1 131 ? -10.263 10.023 32.730 1.00 88.19 131 ASN A O 1
ATOM 989 N N . LYS A 1 132 ? -10.629 11.290 30.908 1.00 90.88 132 LYS A N 1
ATOM 990 C CA . LYS A 1 132 ? -11.369 12.320 31.644 1.00 90.88 132 LYS A CA 1
ATOM 991 C C . LYS A 1 132 ? -12.701 11.804 32.187 1.00 90.88 132 LYS A C 1
ATOM 993 O O . LYS A 1 132 ? -13.089 12.174 33.295 1.00 90.88 132 LYS A O 1
ATOM 998 N N . VAL A 1 133 ? -13.391 10.936 31.449 1.00 89.25 133 VAL A N 1
ATOM 999 C CA . VAL A 1 133 ? -14.599 10.250 31.933 1.00 89.25 133 VAL A CA 1
ATOM 1000 C C . VAL A 1 133 ? -14.258 9.392 33.154 1.00 89.25 133 VAL A C 1
ATOM 1002 O O . VAL A 1 133 ? -14.882 9.561 34.198 1.00 89.25 133 VAL A O 1
ATOM 1005 N N . ILE A 1 134 ? -13.217 8.559 33.087 1.00 90.00 134 ILE A N 1
ATOM 1006 C CA . ILE A 1 134 ? -12.788 7.733 34.229 1.00 90.00 134 ILE A CA 1
ATOM 1007 C C . ILE A 1 134 ? -12.445 8.605 35.447 1.00 90.00 134 ILE A C 1
ATOM 1009 O O . ILE A 1 134 ? -12.904 8.317 36.550 1.00 90.00 134 ILE A O 1
ATOM 1013 N N . GLU A 1 135 ? -11.701 9.697 35.254 1.00 90.31 135 GLU A N 1
ATOM 1014 C CA . GLU A 1 135 ? -11.322 10.625 36.331 1.00 90.31 135 GLU A CA 1
ATOM 1015 C C . GLU A 1 135 ? -12.541 11.297 36.990 1.00 90.31 135 GLU A C 1
ATOM 1017 O O . GLU A 1 135 ? -12.535 11.558 38.191 1.00 90.31 135 GLU A O 1
ATOM 1022 N N . THR A 1 136 ? -13.593 11.586 36.219 1.00 89.31 136 THR A N 1
ATOM 1023 C CA . THR A 1 136 ? -14.752 12.361 36.697 1.00 89.31 136 THR A CA 1
ATOM 1024 C C . THR A 1 136 ? -15.867 11.512 37.295 1.00 89.31 136 THR A C 1
ATOM 1026 O O . THR A 1 136 ? -16.456 11.916 38.298 1.00 89.31 136 THR A O 1
ATOM 1029 N N . ILE A 1 137 ? -16.187 10.361 36.696 1.00 89.25 137 ILE A N 1
ATOM 1030 C CA . ILE A 1 137 ? -17.312 9.510 37.127 1.00 89.25 137 ILE A CA 1
ATOM 1031 C C . ILE A 1 137 ? -16.877 8.160 37.715 1.00 89.25 137 ILE A C 1
ATOM 1033 O O . ILE A 1 137 ? -17.727 7.428 38.228 1.00 89.25 137 ILE A O 1
ATOM 1037 N N . GLY A 1 138 ? -15.576 7.856 37.691 1.00 88.31 138 GLY A N 1
ATOM 1038 C CA . GLY A 1 138 ? -14.995 6.609 38.187 1.00 88.31 138 GLY A CA 1
ATOM 1039 C C . GLY A 1 138 ? -15.094 5.445 37.194 1.00 88.31 138 GLY A C 1
ATOM 1040 O O . GLY A 1 138 ? -15.945 5.424 36.303 1.00 88.31 138 GLY A O 1
ATOM 1041 N N . GLU A 1 139 ? -14.231 4.441 37.376 1.00 86.00 139 GLU A N 1
ATOM 1042 C CA . GLU A 1 139 ? -14.143 3.271 36.484 1.00 86.00 139 GLU A CA 1
ATOM 1043 C C . GLU A 1 139 ? -15.447 2.467 36.394 1.00 86.00 139 GLU A C 1
ATOM 1045 O O . GLU A 1 139 ? -15.810 2.000 35.320 1.00 86.00 139 GLU A O 1
ATOM 1050 N N . GLU A 1 140 ? -16.174 2.299 37.502 1.00 86.81 140 GLU A N 1
ATOM 1051 C CA . GLU A 1 140 ? -17.399 1.486 37.519 1.00 86.81 140 GLU A CA 1
ATOM 1052 C C . GLU A 1 140 ? -18.490 2.068 36.610 1.00 86.81 140 GLU A C 1
ATOM 1054 O O . GLU A 1 140 ? -19.105 1.337 35.835 1.00 86.81 140 GLU A O 1
ATOM 1059 N N . LYS A 1 141 ? -18.685 3.392 36.631 1.00 84.62 141 LYS A N 1
ATOM 1060 C CA . LYS A 1 141 ? -19.668 4.043 35.755 1.00 84.62 141 LYS A CA 1
ATOM 1061 C C . LYS A 1 141 ? -19.194 4.140 34.310 1.00 84.62 141 LYS A C 1
ATOM 1063 O O . LYS A 1 141 ? -20.017 4.057 33.402 1.00 84.62 141 LYS A O 1
ATOM 1068 N N . GLU A 1 142 ? -17.889 4.277 34.073 1.00 87.25 142 GLU A N 1
ATOM 1069 C CA . GLU A 1 142 ? -17.349 4.194 32.712 1.00 87.25 142 GLU A CA 1
ATOM 1070 C C . GLU A 1 142 ? -17.634 2.822 32.089 1.00 87.25 142 GLU A C 1
ATOM 1072 O O . GLU A 1 142 ? -18.123 2.766 30.959 1.00 87.25 142 GLU A O 1
ATOM 1077 N N . LYS A 1 143 ? -17.470 1.729 32.849 1.00 84.88 143 LYS A N 1
ATOM 1078 C CA . LYS A 1 143 ? -17.825 0.376 32.389 1.00 84.88 143 LYS A CA 1
ATOM 1079 C C . LYS A 1 143 ? -19.306 0.249 32.034 1.00 84.88 143 LYS A C 1
ATOM 1081 O O . LYS A 1 143 ? -19.636 -0.437 31.068 1.00 84.88 143 LYS A O 1
ATOM 1086 N N . GLU A 1 144 ? -20.209 0.872 32.792 1.00 86.75 144 GLU A N 1
ATOM 1087 C CA . GLU A 1 144 ? -21.644 0.883 32.462 1.00 86.75 144 GLU A CA 1
ATOM 1088 C C . GLU A 1 144 ? -21.918 1.604 31.136 1.00 86.75 144 GLU A C 1
ATOM 1090 O O . GLU A 1 144 ? -22.656 1.084 30.296 1.00 86.75 144 GLU A O 1
ATOM 1095 N N . ILE A 1 145 ? -21.279 2.756 30.911 1.00 85.12 145 ILE A N 1
ATOM 1096 C CA . ILE A 1 145 ? -21.383 3.501 29.648 1.00 85.12 145 ILE A CA 1
ATOM 1097 C C . ILE A 1 145 ? -20.805 2.678 28.493 1.00 85.12 145 ILE A C 1
ATOM 1099 O O . ILE A 1 145 ? -21.443 2.557 27.446 1.00 85.12 145 ILE A O 1
ATOM 1103 N N . ALA A 1 146 ? -19.639 2.058 28.679 1.00 79.94 146 ALA A N 1
ATOM 1104 C CA . ALA A 1 146 ? -19.025 1.198 27.673 1.00 79.94 146 ALA A CA 1
ATOM 1105 C C . ALA A 1 146 ? -19.941 0.018 27.300 1.00 79.94 146 ALA A C 1
ATOM 1107 O O . ALA A 1 146 ? -20.138 -0.259 26.115 1.00 79.94 146 ALA A O 1
ATOM 1108 N N . LYS A 1 147 ? -20.575 -0.625 28.292 1.00 80.62 147 LYS A N 1
ATOM 1109 C CA . LYS A 1 147 ? -21.578 -1.681 28.065 1.00 80.62 147 LYS A CA 1
ATOM 1110 C C . LYS A 1 147 ? -22.787 -1.174 27.280 1.00 80.62 147 LYS A C 1
ATOM 1112 O O . LYS A 1 147 ? -23.235 -1.855 26.361 1.00 80.62 147 LYS A O 1
ATOM 1117 N N . ALA A 1 148 ? -23.303 0.011 27.605 1.00 83.81 148 ALA A N 1
ATOM 1118 C CA . ALA A 1 148 ? -24.422 0.602 26.872 1.00 83.81 148 ALA A CA 1
ATOM 1119 C C . ALA A 1 148 ? -24.065 0.867 25.398 1.00 83.81 148 ALA A C 1
ATOM 1121 O O . ALA A 1 148 ? -24.850 0.549 24.509 1.00 83.81 148 ALA A O 1
ATOM 1122 N N . VAL A 1 149 ? -22.852 1.359 25.121 1.00 80.75 149 VAL A N 1
ATOM 1123 C CA . VAL A 1 149 ? -22.364 1.568 23.746 1.00 80.75 149 VAL A CA 1
ATOM 1124 C C . VAL A 1 149 ? -22.250 0.252 22.971 1.00 80.75 149 VAL A C 1
ATOM 1126 O O . VAL A 1 149 ? -22.592 0.207 21.788 1.00 80.75 149 VAL A O 1
ATOM 1129 N N . VAL A 1 150 ? -21.774 -0.823 23.607 1.00 74.12 150 VAL A N 1
ATOM 1130 C CA . VAL A 1 150 ? -21.732 -2.159 22.985 1.00 74.12 150 VAL A CA 1
ATOM 1131 C C . VAL A 1 150 ? -23.143 -2.634 22.646 1.00 74.12 150 VAL A C 1
ATOM 1133 O O . VAL A 1 150 ? -23.395 -3.022 21.505 1.00 74.12 150 VAL A O 1
ATOM 1136 N N . LYS A 1 151 ? -24.082 -2.506 23.588 1.00 76.12 151 LYS A N 1
ATOM 1137 C CA . LYS A 1 151 ? -25.488 -2.861 23.374 1.00 76.12 151 LYS A CA 1
ATOM 1138 C C . LYS A 1 151 ? -26.097 -2.112 22.181 1.00 76.12 151 LYS A C 1
ATOM 1140 O O . LYS A 1 151 ? -26.688 -2.736 21.303 1.00 76.12 151 LYS A O 1
ATOM 1145 N N . ASP A 1 152 ? -25.870 -0.803 22.088 1.00 77.31 152 ASP A N 1
ATOM 1146 C CA . ASP A 1 152 ? -26.321 0.028 20.963 1.00 77.31 152 ASP A CA 1
ATOM 1147 C C . ASP A 1 152 ? -25.773 -0.451 19.608 1.00 77.31 152 ASP A C 1
ATOM 1149 O O . ASP A 1 152 ? -26.462 -0.369 18.584 1.00 77.31 152 ASP A O 1
ATOM 1153 N N . LYS A 1 153 ? -24.524 -0.937 19.568 1.00 72.88 153 LYS A N 1
ATOM 1154 C CA . LYS A 1 153 ? -23.933 -1.503 18.344 1.00 72.88 153 LYS A CA 1
ATOM 1155 C C . LYS A 1 153 ? -24.628 -2.801 17.944 1.00 72.88 153 LYS A C 1
ATOM 1157 O O . LYS A 1 153 ? -24.962 -2.966 16.774 1.00 72.88 153 LYS A O 1
ATOM 1162 N N . ILE A 1 154 ? -24.905 -3.675 18.908 1.00 71.38 154 ILE A N 1
ATOM 1163 C CA . ILE A 1 154 ? -25.591 -4.952 18.676 1.00 71.38 154 ILE A CA 1
ATOM 1164 C C . ILE A 1 154 ? -27.017 -4.730 18.167 1.00 71.38 154 ILE A C 1
ATOM 1166 O O . ILE A 1 154 ? -27.436 -5.372 17.202 1.00 71.38 154 ILE A O 1
ATOM 1170 N N . GLU A 1 155 ? -27.749 -3.776 18.744 1.00 74.00 155 GLU A N 1
ATOM 1171 C CA . GLU A 1 155 ? -29.097 -3.417 18.283 1.00 74.00 155 GLU A CA 1
ATOM 1172 C C . GLU A 1 155 ? -29.100 -2.895 16.834 1.00 74.00 155 GLU A C 1
ATOM 1174 O O . GLU A 1 155 ? -30.040 -3.143 16.065 1.00 74.00 155 GLU A O 1
ATOM 1179 N N . LYS A 1 156 ? -28.031 -2.202 16.425 1.00 73.44 156 LYS A N 1
ATOM 1180 C CA . LYS A 1 156 ? -27.862 -1.669 15.063 1.00 73.44 156 LYS A CA 1
ATOM 1181 C C . LYS A 1 156 ? -27.294 -2.685 14.071 1.00 73.44 156 LYS A C 1
ATOM 1183 O O . LYS A 1 156 ? -27.481 -2.491 12.870 1.00 73.44 156 LYS A O 1
ATOM 1188 N N . ALA A 1 157 ? -26.658 -3.758 14.537 1.00 67.50 157 ALA A N 1
ATOM 1189 C CA . ALA A 1 157 ? -26.105 -4.793 13.675 1.00 67.50 157 ALA A CA 1
ATOM 1190 C C . ALA A 1 157 ? -27.204 -5.477 12.825 1.00 67.50 157 ALA A C 1
ATOM 1192 O O . ALA A 1 157 ? -28.374 -5.558 13.241 1.00 67.50 157 ALA A O 1
ATOM 1193 N N . PRO A 1 158 ? -26.867 -5.958 11.612 1.00 69.38 158 PRO A N 1
ATOM 1194 C CA . PRO A 1 158 ? -27.783 -6.772 10.821 1.00 69.38 158 PRO A CA 1
ATOM 1195 C C . PRO A 1 158 ? -28.168 -8.036 11.598 1.00 69.38 158 PRO A C 1
ATOM 1197 O O . PRO A 1 158 ? -27.356 -8.596 12.334 1.00 69.38 158 PRO A O 1
ATOM 1200 N N . ALA A 1 159 ? -29.422 -8.477 11.461 1.00 69.31 159 ALA A N 1
ATOM 1201 C CA . ALA A 1 159 ? -29.873 -9.694 12.128 1.00 69.31 159 ALA A CA 1
ATOM 1202 C C . ALA A 1 159 ? -29.059 -10.897 11.615 1.00 69.31 159 ALA A C 1
ATOM 1204 O O . ALA A 1 159 ? -28.835 -10.995 10.403 1.00 69.31 159 ALA A O 1
ATOM 1205 N N . PRO A 1 160 ? -28.615 -11.811 12.495 1.00 63.41 160 PRO A N 1
ATOM 1206 C CA . PRO A 1 160 ? -27.903 -12.990 12.039 1.00 63.41 160 PRO A CA 1
ATOM 1207 C C . PRO A 1 160 ? -28.829 -13.875 11.192 1.00 63.41 160 PRO A C 1
ATOM 1209 O O . PRO A 1 160 ? -30.041 -13.921 11.411 1.00 63.41 160 PRO A O 1
ATOM 1212 N N . ASN A 1 161 ? -28.264 -14.592 10.214 1.00 60.34 161 ASN A N 1
ATOM 1213 C CA . ASN A 1 161 ? -29.040 -15.486 9.351 1.00 60.34 161 ASN A CA 1
ATOM 1214 C C . ASN A 1 161 ? -29.851 -16.493 10.190 1.00 60.34 161 ASN A C 1
ATOM 1216 O O . ASN A 1 161 ? -29.357 -17.083 11.158 1.00 60.34 161 ASN A O 1
ATOM 1220 N N . THR A 1 162 ? -31.113 -16.689 9.802 1.00 48.50 162 THR A N 1
ATOM 1221 C CA . THR A 1 162 ? -32.177 -17.375 10.562 1.00 48.50 162 THR A CA 1
ATOM 1222 C C . THR A 1 162 ? -32.038 -18.900 10.606 1.00 48.50 162 THR A C 1
ATOM 1224 O O . THR A 1 162 ? -33.003 -19.608 10.887 1.00 48.50 162 THR A O 1
ATOM 1227 N N . GLN A 1 163 ? -30.855 -19.446 10.322 1.00 45.38 163 GLN A N 1
ATOM 1228 C CA . GLN A 1 163 ? -30.635 -20.871 10.524 1.00 45.38 163 GLN A CA 1
ATOM 1229 C C . GLN A 1 163 ? -30.654 -21.145 12.028 1.00 45.38 163 GLN A C 1
ATOM 1231 O O . GLN A 1 163 ? -29.854 -20.585 12.783 1.00 45.38 163 GLN A O 1
ATOM 1236 N N . VAL A 1 164 ? -31.612 -21.973 12.450 1.00 42.56 164 VAL A N 1
ATOM 1237 C CA . VAL A 1 164 ? -31.705 -22.539 13.797 1.00 42.56 164 VAL A CA 1
ATOM 1238 C C . VAL A 1 164 ? -30.355 -23.173 14.115 1.00 42.56 164 VAL A C 1
ATOM 1240 O O . VAL A 1 164 ? -29.975 -24.180 13.522 1.00 42.56 164 VAL A O 1
ATOM 1243 N N . ILE A 1 165 ? -29.594 -22.539 15.008 1.00 42.69 165 ILE A N 1
ATOM 1244 C CA . ILE A 1 165 ? -28.320 -23.079 15.475 1.00 42.69 165 ILE A CA 1
ATOM 1245 C C . ILE A 1 165 ? -28.681 -24.118 16.526 1.00 42.69 165 ILE A C 1
ATOM 1247 O O . ILE A 1 165 ? -28.906 -23.794 17.689 1.00 42.69 165 ILE A O 1
ATOM 1251 N N . VAL A 1 166 ? -28.776 -25.374 16.099 1.00 42.97 166 VAL A N 1
ATOM 1252 C CA . VAL A 1 166 ? -28.553 -26.485 17.017 1.00 42.97 166 VAL A CA 1
ATOM 1253 C C . VAL A 1 166 ? -27.077 -26.387 17.381 1.00 42.97 166 VAL A C 1
ATOM 1255 O O . VAL A 1 166 ? -26.226 -26.591 16.518 1.00 42.97 166 VAL A O 1
ATOM 1258 N N . ALA A 1 167 ? -26.777 -25.973 18.611 1.00 45.88 167 ALA A N 1
ATOM 1259 C CA . ALA A 1 167 ? -25.419 -25.992 19.138 1.00 45.88 167 ALA A CA 1
ATOM 1260 C C . ALA A 1 167 ? -24.978 -27.460 19.243 1.00 45.88 167 ALA A C 1
ATOM 1262 O O . ALA A 1 167 ? -25.228 -28.132 20.242 1.00 45.88 167 ALA A O 1
ATOM 1263 N N . GLY A 1 168 ? -24.422 -27.981 18.153 1.00 47.41 168 GLY A N 1
ATOM 1264 C CA . GLY A 1 168 ? -23.674 -29.227 18.132 1.00 47.41 168 GLY A CA 1
ATOM 1265 C C . GLY A 1 168 ? -22.208 -28.932 18.436 1.00 47.41 168 GLY A C 1
ATOM 1266 O O . GLY A 1 168 ? -21.662 -27.959 17.933 1.00 47.41 168 GLY A O 1
ATOM 1267 N N . ASP A 1 169 ? -21.614 -29.768 19.283 1.00 54.44 169 ASP A N 1
ATOM 1268 C CA . ASP A 1 169 ? -20.171 -29.892 19.546 1.00 54.44 169 ASP A CA 1
ATOM 1269 C C . ASP A 1 169 ? -19.395 -28.650 20.042 1.00 54.44 169 ASP A C 1
ATOM 1271 O O . ASP A 1 169 ? -18.174 -28.607 19.973 1.00 54.44 169 ASP A O 1
ATOM 1275 N N . GLY A 1 170 ? -20.082 -27.654 20.617 1.00 65.75 170 GLY A N 1
ATOM 1276 C CA . GLY A 1 170 ? -19.445 -26.564 21.377 1.00 65.75 170 GLY A CA 1
ATOM 1277 C C . GLY A 1 170 ? -19.317 -25.219 20.655 1.00 65.75 170 GLY A C 1
ATOM 1278 O O . GLY A 1 170 ? -19.041 -24.217 21.319 1.00 65.75 170 GLY A O 1
ATOM 1279 N N . GLU A 1 171 ? -19.605 -25.154 19.352 1.00 75.88 171 GLU A N 1
ATOM 1280 C CA . GLU A 1 171 ? -19.629 -23.893 18.603 1.00 75.88 171 GLU A CA 1
ATOM 1281 C C . GLU A 1 171 ? -20.791 -22.986 19.036 1.00 75.88 171 GLU A C 1
ATOM 1283 O O . GLU A 1 171 ? -21.929 -23.423 19.249 1.00 75.88 171 GLU A O 1
ATOM 1288 N N . GLN A 1 172 ? -20.512 -21.687 19.132 1.00 84.88 172 GLN A N 1
ATOM 1289 C CA . GLN A 1 172 ? -21.467 -20.656 19.524 1.00 84.88 172 GLN A CA 1
ATOM 1290 C C . GLN A 1 172 ? -21.536 -19.558 18.460 1.00 84.88 172 GLN A C 1
ATOM 1292 O O . GLN A 1 172 ? -20.656 -19.407 17.611 1.00 84.88 172 GLN A O 1
ATOM 1297 N N . LEU A 1 173 ? -22.623 -18.787 18.489 1.00 88.00 173 LEU A N 1
ATOM 1298 C CA . LEU A 1 173 ? -22.726 -17.578 17.683 1.00 88.00 173 LEU A CA 1
ATOM 1299 C C . LEU A 1 173 ? -21.723 -16.555 18.227 1.00 88.00 173 LEU A C 1
ATOM 1301 O O . LEU A 1 173 ? -21.773 -16.228 19.408 1.00 88.00 173 LEU A O 1
ATOM 1305 N N . CYS A 1 174 ? -20.850 -16.030 17.380 1.00 88.38 174 CYS A N 1
ATOM 1306 C CA . CYS A 1 174 ? -19.878 -14.999 17.726 1.00 88.38 174 CYS A CA 1
ATOM 1307 C C . CYS A 1 174 ? -20.174 -13.718 16.946 1.00 88.38 174 CYS A C 1
ATOM 1309 O O . CYS A 1 174 ? -20.603 -13.787 15.794 1.00 88.38 174 CYS A O 1
ATOM 1311 N N . LEU A 1 175 ? -19.925 -12.560 17.555 1.00 87.56 175 LEU A N 1
ATOM 1312 C CA . LEU A 1 175 ? -19.996 -11.246 16.921 1.00 87.56 175 LEU A CA 1
ATOM 1313 C C . LEU A 1 175 ? -18.633 -10.565 17.024 1.00 87.56 175 LEU A C 1
ATOM 1315 O O . LEU A 1 175 ? -18.173 -10.250 18.121 1.00 87.56 175 LEU A O 1
ATOM 1319 N N . ASP A 1 176 ? -18.005 -10.299 15.883 1.00 88.94 176 ASP A N 1
ATOM 1320 C CA . ASP A 1 176 ? -16.790 -9.488 15.836 1.00 88.94 176 ASP A CA 1
ATOM 1321 C C . ASP A 1 176 ? -17.139 -7.996 15.909 1.00 88.94 176 ASP A C 1
ATOM 1323 O O . ASP A 1 176 ? -17.822 -7.464 15.030 1.00 88.94 176 ASP A O 1
ATOM 1327 N N . TYR A 1 177 ? -16.660 -7.295 16.939 1.00 86.50 177 TYR A N 1
ATOM 1328 C CA . TYR A 1 177 ? -17.004 -5.887 17.144 1.00 86.50 177 TYR A CA 1
ATOM 1329 C C . TYR A 1 177 ? -16.351 -4.930 16.144 1.00 86.50 177 TYR A C 1
ATOM 1331 O O . TYR A 1 177 ? -16.848 -3.809 15.991 1.00 86.50 177 TYR A O 1
ATOM 1339 N N . ILE A 1 178 ? -15.279 -5.333 15.455 1.00 85.56 178 ILE A N 1
ATOM 1340 C CA . ILE A 1 178 ? -14.655 -4.492 14.425 1.00 85.56 178 ILE A CA 1
ATOM 1341 C C . ILE A 1 178 ? -15.453 -4.570 13.122 1.00 85.56 178 ILE A C 1
ATOM 1343 O O . ILE A 1 178 ? -15.933 -3.543 12.645 1.00 85.56 178 ILE A O 1
ATOM 1347 N N . SER A 1 179 ? -15.645 -5.770 12.567 1.00 82.88 179 SER A N 1
ATOM 1348 C CA . SER A 1 179 ? -16.372 -5.941 11.300 1.00 82.88 179 SER A CA 1
ATOM 1349 C C . SER A 1 179 ? -17.893 -5.923 11.444 1.00 82.88 179 SER A C 1
ATOM 1351 O O . SER A 1 179 ? -18.586 -5.803 10.436 1.00 82.88 179 SER A O 1
ATOM 1353 N N . GLN A 1 180 ? -18.420 -6.029 12.671 1.00 83.69 180 GLN A N 1
ATOM 1354 C CA . GLN A 1 180 ? -19.857 -6.147 12.960 1.00 83.69 180 GLN A CA 1
ATOM 1355 C C . GLN A 1 180 ? -20.504 -7.355 12.259 1.00 83.69 180 GLN A C 1
ATOM 1357 O O . GLN A 1 180 ? -21.670 -7.312 11.860 1.00 83.69 180 GLN A O 1
ATOM 1362 N N . ARG A 1 181 ? -19.739 -8.443 12.093 1.00 83.75 181 ARG A N 1
ATOM 1363 C CA . ARG A 1 181 ? -20.191 -9.679 11.444 1.00 83.75 181 ARG A CA 1
ATOM 1364 C C . ARG A 1 181 ? -20.396 -10.791 12.456 1.00 83.75 181 ARG A C 1
ATOM 1366 O O . ARG A 1 181 ? -19.596 -10.974 13.373 1.00 83.75 181 ARG A O 1
ATOM 1373 N N . TYR A 1 182 ? -21.454 -11.556 12.223 1.00 85.56 182 TYR A N 1
ATOM 1374 C CA . TYR A 1 182 ? -21.713 -12.786 12.947 1.00 85.56 182 TYR A CA 1
ATOM 1375 C C . TYR A 1 182 ? -21.040 -13.972 12.263 1.00 85.56 182 TYR A C 1
ATOM 1377 O O . TYR A 1 182 ? -21.063 -14.080 11.037 1.00 85.56 182 TYR A O 1
ATOM 1385 N N . PHE A 1 183 ? -20.496 -14.883 13.059 1.00 88.12 183 PHE A N 1
ATOM 1386 C CA . PHE A 1 183 ? -19.894 -16.131 12.594 1.00 88.12 183 PHE A CA 1
ATOM 1387 C C . PHE A 1 183 ? -20.038 -17.222 13.660 1.00 88.12 183 PHE A C 1
ATOM 1389 O O . PHE A 1 183 ? -20.570 -16.968 14.742 1.00 88.12 183 PHE A O 1
ATOM 1396 N N . LYS A 1 184 ? -19.618 -18.448 13.345 1.00 86.75 184 LYS A N 1
ATOM 1397 C CA . LYS A 1 184 ? -19.644 -19.581 14.278 1.00 86.75 184 LYS A CA 1
ATOM 1398 C C . LYS A 1 184 ? -18.223 -19.911 14.709 1.00 86.75 184 LYS A C 1
ATOM 1400 O O . LYS A 1 184 ? -17.351 -19.999 13.854 1.00 86.75 184 LYS A O 1
ATOM 1405 N N . SER A 1 185 ? -18.005 -20.039 16.013 1.00 89.19 185 SER A N 1
ATOM 1406 C CA . SER A 1 185 ? -16.734 -20.470 16.605 1.00 89.19 185 SER A CA 1
ATOM 1407 C C . SER A 1 185 ? -16.948 -20.780 18.088 1.00 89.19 185 SER A C 1
ATOM 1409 O O . SER A 1 185 ? -17.978 -20.420 18.662 1.00 89.19 185 SER A O 1
ATOM 1411 N N . ASP A 1 186 ? -15.965 -21.383 18.744 1.00 88.06 186 ASP A N 1
ATOM 1412 C CA . ASP A 1 186 ? -15.896 -21.464 20.203 1.00 88.06 186 ASP A CA 1
ATOM 1413 C C . ASP A 1 186 ? -14.686 -20.700 20.772 1.00 88.06 186 ASP A C 1
ATOM 1415 O O . ASP A 1 186 ? -13.842 -20.167 20.044 1.00 88.06 186 ASP A O 1
ATOM 1419 N N . ARG A 1 187 ? -14.629 -20.604 22.106 1.00 87.44 187 ARG A N 1
ATOM 1420 C CA . ARG A 1 187 ? -13.579 -19.873 22.833 1.00 87.44 187 ARG A CA 1
ATOM 1421 C C . ARG A 1 187 ? -12.185 -20.451 22.620 1.00 87.44 187 ARG A C 1
ATOM 1423 O O . ARG A 1 187 ? -11.227 -19.679 22.601 1.00 87.44 187 ARG A O 1
ATOM 1430 N N . GLU A 1 188 ? -12.065 -21.766 22.509 1.00 88.94 188 GLU A N 1
ATOM 1431 C CA . GLU A 1 188 ? -10.776 -22.435 22.383 1.00 88.94 188 GLU A CA 1
ATOM 1432 C C . GLU A 1 188 ? -10.233 -22.285 20.963 1.00 88.94 188 GLU A C 1
ATOM 1434 O O . GLU A 1 188 ? -9.058 -21.952 20.816 1.00 88.94 188 GLU A O 1
ATOM 1439 N N . THR A 1 189 ? -11.078 -22.361 19.929 1.00 90.44 189 THR A N 1
ATOM 1440 C CA . THR A 1 189 ? -10.670 -22.024 18.551 1.00 90.44 189 THR A CA 1
ATOM 1441 C C . THR A 1 189 ? -10.160 -20.588 18.439 1.00 90.44 189 THR A C 1
ATOM 1443 O O . THR A 1 189 ? -9.106 -20.354 17.850 1.00 90.44 189 THR A O 1
ATOM 1446 N N . LEU A 1 190 ? -10.851 -19.619 19.051 1.00 92.31 190 LEU A N 1
ATOM 1447 C CA . LEU A 1 190 ? -10.418 -18.215 19.040 1.00 92.31 190 LEU A CA 1
ATOM 1448 C C . LEU A 1 190 ? -9.077 -18.020 19.761 1.00 92.31 190 LEU A C 1
ATOM 1450 O O . LEU A 1 190 ? -8.215 -17.283 19.285 1.00 92.31 190 LEU A O 1
ATOM 1454 N N . ARG A 1 191 ? -8.882 -18.690 20.903 1.00 92.12 191 ARG A N 1
ATOM 1455 C CA . ARG A 1 191 ? -7.615 -18.655 21.651 1.00 92.12 191 ARG A CA 1
ATOM 1456 C C . ARG A 1 191 ? -6.476 -19.310 20.880 1.00 92.12 191 ARG A C 1
ATOM 1458 O O . ARG A 1 191 ? -5.385 -18.748 20.844 1.00 92.12 191 ARG A O 1
ATOM 1465 N N . ALA A 1 192 ? -6.727 -20.456 20.253 1.00 92.88 192 ALA A N 1
ATOM 1466 C CA . ALA A 1 192 ? -5.750 -21.145 19.419 1.00 92.88 192 ALA A CA 1
ATOM 1467 C C . ALA A 1 192 ? -5.336 -20.271 18.227 1.00 92.88 192 ALA A C 1
ATOM 1469 O O . ALA A 1 192 ? -4.146 -20.074 17.998 1.00 92.88 192 ALA A O 1
ATOM 1470 N N . ALA A 1 193 ? -6.304 -19.648 17.547 1.00 94.94 193 ALA A N 1
ATOM 1471 C CA . ALA A 1 193 ? -6.034 -18.716 16.458 1.00 94.94 193 ALA A CA 1
ATOM 1472 C C . ALA A 1 193 ? -5.127 -17.555 16.898 1.00 94.94 193 ALA A C 1
ATOM 1474 O O . ALA A 1 193 ? -4.148 -17.249 16.223 1.00 94.94 193 ALA A O 1
ATOM 1475 N N . VAL A 1 194 ? -5.410 -16.942 18.051 1.00 95.75 194 VAL A N 1
ATOM 1476 C CA . VAL A 1 194 ? -4.585 -15.859 18.611 1.00 95.75 194 VAL A CA 1
ATOM 1477 C C . VAL A 1 194 ? -3.184 -16.334 18.982 1.00 95.75 194 VAL A C 1
ATOM 1479 O O . VAL A 1 194 ? -2.224 -15.611 18.734 1.00 95.75 194 VAL A O 1
ATOM 1482 N N . ASN A 1 195 ? -3.045 -17.524 19.567 1.00 95.56 195 ASN A N 1
ATOM 1483 C CA . ASN A 1 195 ? -1.738 -18.070 19.931 1.00 95.56 195 ASN A CA 1
ATOM 1484 C C . ASN A 1 195 ? -0.863 -18.303 18.698 1.00 95.56 195 ASN A C 1
ATOM 1486 O O . ASN A 1 195 ? 0.281 -17.852 18.681 1.00 95.56 195 ASN A O 1
ATOM 1490 N N . ASP A 1 196 ? -1.419 -18.912 17.654 1.00 95.25 196 ASP A N 1
ATOM 1491 C CA . ASP A 1 196 ? -0.698 -19.152 16.403 1.00 95.25 196 ASP A CA 1
ATOM 1492 C C . ASP A 1 196 ? -0.282 -17.833 15.735 1.00 95.25 196 ASP A C 1
A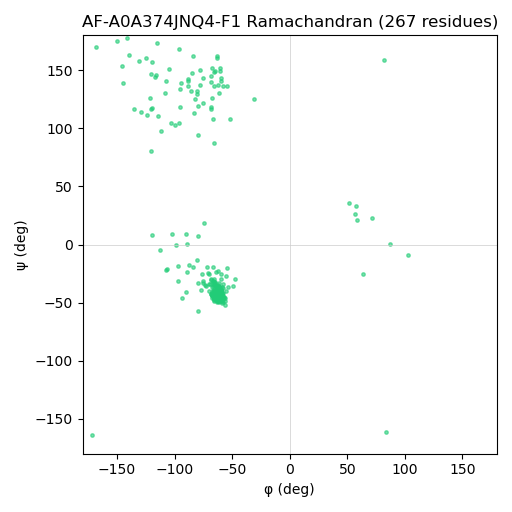TOM 1494 O O . ASP A 1 196 ? 0.833 -17.695 15.233 1.00 95.25 196 ASP A O 1
ATOM 1498 N N . LEU A 1 197 ? -1.159 -16.824 15.749 1.00 95.81 197 LEU A N 1
ATOM 1499 C CA . LEU A 1 197 ? -0.819 -15.503 15.219 1.00 95.81 197 LEU A CA 1
ATOM 1500 C C . LEU A 1 197 ? 0.203 -14.783 16.089 1.00 95.81 197 LEU A C 1
ATOM 1502 O O . LEU A 1 197 ? 1.040 -14.082 15.543 1.00 95.81 197 LEU A O 1
ATOM 1506 N N . ASN A 1 198 ? 0.183 -14.960 17.409 1.00 96.12 198 ASN A N 1
ATOM 1507 C CA . ASN A 1 198 ? 1.200 -14.406 18.300 1.00 96.12 198 ASN A CA 1
ATOM 1508 C C . ASN A 1 198 ? 2.577 -15.057 18.080 1.00 96.12 198 ASN A C 1
ATOM 1510 O O . ASN A 1 198 ? 3.597 -14.386 18.233 1.00 96.12 198 ASN A O 1
ATOM 1514 N N . GLU A 1 199 ? 2.633 -16.332 17.687 1.00 93.56 199 GLU A N 1
ATOM 1515 C CA . GLU A 1 199 ? 3.879 -16.991 17.269 1.00 93.56 199 GLU A CA 1
ATOM 1516 C C . GLU A 1 199 ? 4.435 -16.372 15.977 1.00 93.56 199 GLU A C 1
ATOM 1518 O O . GLU A 1 199 ? 5.622 -16.034 15.900 1.00 93.56 199 GLU A O 1
ATOM 1523 N N . ILE A 1 200 ? 3.561 -16.139 14.993 1.00 90.75 200 ILE A N 1
ATOM 1524 C CA . ILE A 1 200 ? 3.914 -15.433 13.754 1.00 90.75 200 ILE A CA 1
ATOM 1525 C C . ILE A 1 200 ? 4.335 -13.996 14.064 1.00 90.75 200 ILE A C 1
ATOM 1527 O O . ILE A 1 200 ? 5.362 -13.542 13.575 1.00 90.75 200 ILE A O 1
ATOM 1531 N N . LEU A 1 201 ? 3.594 -13.295 14.918 1.00 90.88 201 LEU A N 1
ATOM 1532 C CA . LEU A 1 201 ? 3.839 -11.910 15.309 1.00 90.88 201 LEU A CA 1
ATOM 1533 C C . LEU A 1 201 ? 5.202 -11.744 15.998 1.00 90.88 201 LEU A C 1
ATOM 1535 O O . LEU A 1 201 ? 5.893 -10.764 15.746 1.00 90.88 201 LEU A O 1
ATOM 1539 N N . ASN A 1 202 ? 5.627 -12.722 16.803 1.00 89.19 202 ASN A N 1
ATOM 1540 C CA . ASN A 1 202 ? 6.970 -12.753 17.392 1.00 89.19 202 ASN A CA 1
ATOM 1541 C C . ASN A 1 202 ? 8.083 -13.040 16.369 1.00 89.19 202 ASN A C 1
ATOM 1543 O O . ASN A 1 202 ? 9.234 -12.690 16.617 1.00 89.19 202 ASN A O 1
ATOM 1547 N N . SER A 1 203 ? 7.766 -13.702 15.253 1.00 87.38 203 SER A N 1
ATOM 1548 C CA . SER A 1 203 ? 8.749 -14.118 14.240 1.00 87.38 203 SER A CA 1
ATOM 1549 C C . SER A 1 203 ? 8.853 -13.147 13.058 1.00 87.38 203 SER A C 1
ATOM 1551 O O . SER A 1 203 ? 9.913 -13.022 12.449 1.00 87.38 203 SER A O 1
ATOM 1553 N N . CYS A 1 204 ? 7.748 -12.490 12.704 1.00 84.06 204 CYS A N 1
ATOM 1554 C CA . CYS A 1 204 ? 7.587 -11.638 11.523 1.00 84.06 204 CYS A CA 1
ATOM 1555 C C . CYS A 1 204 ? 7.227 -10.183 11.876 1.00 84.06 204 CYS A C 1
ATOM 1557 O O . CYS A 1 204 ? 6.902 -9.407 10.981 1.00 84.06 204 CYS A O 1
ATOM 1559 N N . ASP A 1 205 ? 7.276 -9.825 13.162 1.00 87.81 205 ASP A N 1
ATOM 1560 C CA . ASP A 1 205 ? 7.016 -8.511 13.771 1.00 87.81 205 ASP A CA 1
ATOM 1561 C C . ASP A 1 205 ? 5.597 -7.946 13.632 1.00 87.81 205 ASP A C 1
ATOM 1563 O O . ASP A 1 205 ? 5.184 -7.141 14.472 1.00 87.81 205 ASP A O 1
ATOM 1567 N N . TYR A 1 206 ? 4.836 -8.338 12.609 1.00 92.12 206 TYR A N 1
ATOM 1568 C CA . TYR A 1 206 ? 3.494 -7.825 12.359 1.00 92.12 206 TYR A CA 1
ATOM 1569 C C . TYR A 1 206 ? 2.539 -8.870 11.766 1.00 92.12 206 TYR A C 1
ATOM 1571 O O . TYR A 1 206 ? 2.955 -9.809 11.090 1.00 92.12 206 TYR A O 1
ATOM 1579 N N . VAL A 1 207 ? 1.238 -8.681 12.004 1.00 94.75 207 VAL A N 1
ATOM 1580 C CA . VAL A 1 207 ? 0.135 -9.533 11.513 1.00 94.75 207 VAL A CA 1
ATOM 1581 C C . VAL A 1 207 ? -1.084 -8.656 11.211 1.00 94.75 207 VAL A C 1
ATOM 1583 O O . VAL A 1 207 ? -1.377 -7.739 11.976 1.00 94.75 207 VAL A O 1
ATOM 1586 N N . SER A 1 208 ? -1.800 -8.906 10.112 1.00 95.25 208 SER A N 1
ATOM 1587 C CA . SER A 1 208 ? -3.003 -8.149 9.726 1.00 95.25 208 SER A CA 1
ATOM 1588 C C . SER A 1 208 ? -4.276 -8.656 10.413 1.00 95.25 208 SER A C 1
ATOM 1590 O O . SER A 1 208 ? -4.347 -9.791 10.889 1.00 95.25 208 SER A O 1
ATOM 1592 N N . LEU A 1 209 ? -5.332 -7.841 10.427 1.00 95.38 209 LEU A N 1
ATOM 1593 C CA . LEU A 1 209 ? -6.654 -8.293 10.871 1.00 95.38 209 LEU A CA 1
ATOM 1594 C C . LEU A 1 209 ? -7.233 -9.372 9.942 1.00 95.38 209 LEU A C 1
ATOM 1596 O O . LEU A 1 209 ? -7.925 -10.275 10.412 1.00 95.38 209 LEU A O 1
ATOM 1600 N N . ASN A 1 210 ? -6.931 -9.325 8.645 1.00 95.50 210 ASN A N 1
ATOM 1601 C CA . ASN A 1 210 ? -7.347 -10.378 7.724 1.00 95.50 210 ASN A CA 1
ATOM 1602 C C . ASN A 1 210 ? -6.627 -11.709 7.981 1.00 95.50 210 ASN A C 1
ATOM 1604 O O . ASN A 1 210 ? -7.262 -12.741 7.812 1.00 95.50 210 ASN A O 1
ATOM 1608 N N . ASP A 1 211 ? -5.381 -11.714 8.465 1.00 95.12 211 ASP A N 1
ATOM 1609 C CA . ASP A 1 211 ? -4.714 -12.962 8.878 1.00 95.12 211 ASP A CA 1
ATOM 1610 C C . ASP A 1 211 ? -5.458 -13.618 10.053 1.00 95.12 211 ASP A C 1
ATOM 1612 O O . ASP A 1 211 ? -5.595 -14.841 10.112 1.00 95.12 211 ASP A O 1
ATOM 1616 N N . PHE A 1 212 ? -6.011 -12.805 10.963 1.00 95.00 212 PHE A N 1
ATOM 1617 C CA . PHE A 1 212 ? -6.913 -13.296 12.003 1.00 95.00 212 PHE A CA 1
ATOM 1618 C C . PHE A 1 212 ? -8.219 -13.844 11.434 1.00 95.00 212 PHE A C 1
ATOM 1620 O O . PHE A 1 212 ? -8.619 -14.944 11.812 1.00 95.00 212 PHE A O 1
ATOM 1627 N N . TYR A 1 213 ? -8.857 -13.129 10.506 1.00 93.94 213 TYR A N 1
ATOM 1628 C CA . TYR A 1 213 ? -10.080 -13.606 9.857 1.00 93.94 213 TYR A CA 1
ATOM 1629 C C . TYR A 1 213 ? -9.874 -14.912 9.089 1.00 93.94 213 TYR A C 1
ATOM 1631 O O . TYR A 1 213 ? -10.669 -15.833 9.266 1.00 93.94 213 TYR A O 1
ATOM 1639 N N . ASP A 1 214 ? -8.779 -15.041 8.344 1.00 93.12 214 ASP A N 1
ATOM 1640 C CA . ASP A 1 214 ? -8.424 -16.269 7.634 1.00 93.12 214 ASP A CA 1
ATOM 1641 C C . ASP A 1 214 ? -8.258 -17.441 8.616 1.00 93.12 214 ASP A C 1
ATOM 1643 O O . ASP A 1 214 ? -8.744 -18.546 8.363 1.00 93.12 214 ASP A O 1
ATOM 1647 N N . LYS A 1 215 ? -7.643 -17.195 9.782 1.00 91.31 215 LYS A N 1
ATOM 1648 C CA . LYS A 1 215 ? -7.423 -18.216 10.816 1.00 91.31 215 LYS A CA 1
ATOM 1649 C C . LYS A 1 215 ? -8.717 -18.755 11.430 1.00 91.31 215 LYS A C 1
ATOM 1651 O O . LYS A 1 215 ? -8.770 -19.926 11.798 1.00 91.31 215 LYS A O 1
ATOM 1656 N N . ILE A 1 216 ? -9.744 -17.915 11.537 1.00 90.38 216 ILE A N 1
ATOM 1657 C CA . ILE A 1 216 ? -11.046 -18.270 12.126 1.00 90.38 216 ILE A CA 1
ATOM 1658 C C . ILE A 1 216 ? -12.128 -18.537 11.068 1.00 90.38 216 ILE A C 1
ATOM 1660 O O . ILE A 1 216 ? -13.302 -18.671 11.409 1.00 90.38 216 ILE A O 1
ATOM 1664 N N . GLY A 1 217 ? -11.753 -18.605 9.786 1.00 85.25 217 GLY A N 1
ATOM 1665 C CA . GLY A 1 217 ? -12.666 -18.916 8.682 1.00 85.25 217 GLY A CA 1
ATOM 1666 C C . GLY A 1 217 ? -13.661 -17.802 8.335 1.00 85.25 217 GLY A C 1
ATOM 1667 O O . GLY A 1 217 ? -14.715 -18.075 7.759 1.00 85.25 217 GLY A O 1
ATOM 1668 N N . LEU A 1 218 ? -13.358 -16.553 8.688 1.00 86.69 218 LEU A N 1
ATOM 1669 C CA . LEU A 1 218 ? -14.134 -15.372 8.309 1.00 86.69 218 LEU A CA 1
ATOM 1670 C C . LEU A 1 218 ? -13.649 -14.821 6.968 1.00 86.69 218 LEU A C 1
ATOM 1672 O O . LEU A 1 218 ? -12.455 -14.758 6.700 1.00 86.69 218 LEU A O 1
ATOM 1676 N N . GLU A 1 219 ? -14.579 -14.343 6.138 1.00 86.81 219 GLU A N 1
ATOM 1677 C CA . GLU A 1 219 ? -14.205 -13.681 4.887 1.00 86.81 219 GLU A CA 1
ATOM 1678 C C . GLU A 1 219 ? -13.330 -12.452 5.161 1.00 86.81 219 GLU A C 1
ATOM 1680 O O . GLU A 1 219 ? -13.589 -11.670 6.084 1.00 86.81 219 GLU A O 1
ATOM 1685 N N . ARG A 1 220 ? -12.322 -12.234 4.319 1.00 89.69 220 ARG A N 1
ATOM 1686 C CA . ARG A 1 220 ? -11.497 -11.026 4.374 1.00 89.69 220 ARG A CA 1
ATOM 1687 C C . ARG A 1 220 ? -12.345 -9.777 4.141 1.00 89.69 220 ARG A C 1
ATOM 1689 O O . ARG A 1 220 ? -13.367 -9.802 3.456 1.00 89.69 220 ARG A O 1
ATOM 1696 N N . THR A 1 221 ? -11.907 -8.659 4.705 1.00 85.81 221 THR A N 1
ATOM 1697 C CA . THR A 1 221 ? -12.526 -7.344 4.486 1.00 85.81 221 THR A CA 1
ATOM 1698 C C . THR A 1 221 ? -11.512 -6.389 3.881 1.00 85.81 221 THR A C 1
ATOM 1700 O O . THR A 1 221 ? -10.311 -6.566 4.067 1.00 85.81 221 THR A O 1
ATOM 1703 N N . SER A 1 222 ? -11.982 -5.345 3.194 1.00 83.44 222 SER A N 1
ATOM 1704 C CA . SER A 1 222 ? -11.087 -4.334 2.621 1.00 83.44 222 SER A CA 1
ATOM 1705 C C . SER A 1 222 ? -10.249 -3.624 3.686 1.00 83.44 222 SER A C 1
ATOM 1707 O O . SER A 1 222 ? -9.084 -3.344 3.453 1.00 83.44 222 SER A O 1
ATOM 1709 N N . ILE A 1 223 ? -10.824 -3.368 4.866 1.00 84.44 223 ILE A N 1
ATOM 1710 C CA . ILE A 1 223 ? -10.109 -2.728 5.977 1.00 84.44 223 ILE A CA 1
ATOM 1711 C C . ILE A 1 223 ? -9.145 -3.688 6.684 1.00 84.44 223 ILE A C 1
ATOM 1713 O O . ILE A 1 223 ? -8.162 -3.242 7.262 1.00 84.44 223 ILE A O 1
ATOM 1717 N N . GLY A 1 224 ? -9.392 -4.999 6.628 1.00 88.19 224 GLY A N 1
ATOM 1718 C CA . GLY A 1 224 ? -8.604 -5.986 7.364 1.00 88.19 224 GLY A CA 1
ATOM 1719 C C . GLY A 1 224 ? -7.150 -6.125 6.902 1.00 88.19 224 GLY A C 1
ATOM 1720 O O . GLY A 1 224 ? -6.333 -6.606 7.679 1.00 88.19 224 GLY A O 1
ATOM 1721 N N . ASP A 1 225 ? -6.816 -5.678 5.687 1.00 89.31 225 ASP A N 1
ATOM 1722 C CA . ASP A 1 225 ? -5.427 -5.588 5.201 1.00 89.31 225 ASP A CA 1
ATOM 1723 C C . ASP A 1 225 ? -4.759 -4.253 5.572 1.00 89.31 225 ASP A C 1
ATOM 1725 O O . ASP A 1 225 ? -3.540 -4.124 5.508 1.00 89.31 225 ASP A O 1
ATOM 1729 N N . GLU A 1 226 ? -5.543 -3.234 5.932 1.00 85.06 226 GLU A N 1
ATOM 1730 C CA . GLU A 1 226 ? -5.027 -1.898 6.252 1.00 85.06 226 GLU A CA 1
ATOM 1731 C C . GLU A 1 226 ? -4.674 -1.750 7.738 1.00 85.06 226 GLU A C 1
ATOM 1733 O O . GLU A 1 226 ? -3.843 -0.908 8.097 1.00 85.06 226 GLU A O 1
ATOM 1738 N N . ILE A 1 227 ? -5.288 -2.570 8.596 1.00 92.31 227 ILE A N 1
ATOM 1739 C CA . ILE A 1 227 ? -5.073 -2.569 10.043 1.00 92.31 227 ILE A CA 1
ATOM 1740 C C . ILE A 1 227 ? -4.563 -3.921 10.541 1.00 92.31 227 ILE A C 1
ATOM 1742 O O . ILE A 1 227 ? -4.950 -4.977 10.045 1.00 92.31 227 ILE A O 1
ATOM 1746 N N . GLY A 1 228 ? -3.721 -3.884 11.568 1.00 94.00 228 GLY A N 1
ATOM 1747 C CA . GLY A 1 228 ? -3.132 -5.077 12.164 1.00 94.00 228 GLY A CA 1
ATOM 1748 C C . GLY A 1 228 ? -2.374 -4.770 13.446 1.00 94.00 228 GLY A C 1
ATOM 1749 O O . GLY A 1 228 ? -2.532 -3.700 14.034 1.00 94.00 228 GLY A O 1
ATOM 1750 N N . TRP A 1 229 ? -1.541 -5.702 13.878 1.00 94.69 229 TRP A N 1
ATOM 1751 C CA . TRP A 1 229 ? -0.745 -5.602 15.096 1.00 94.69 229 TRP A CA 1
ATOM 1752 C C . TRP A 1 229 ? 0.736 -5.620 14.767 1.00 94.69 229 TRP A C 1
ATOM 1754 O O . TRP A 1 229 ? 1.154 -6.337 13.859 1.00 94.69 229 TRP A O 1
ATOM 1764 N N . ASN A 1 230 ? 1.513 -4.850 15.526 1.00 93.56 230 ASN A N 1
ATOM 1765 C CA . ASN A 1 230 ? 2.968 -4.885 15.506 1.00 93.56 230 ASN A CA 1
ATOM 1766 C C . ASN A 1 230 ? 3.500 -5.218 16.905 1.00 93.56 230 ASN A C 1
ATOM 1768 O O . ASN A 1 230 ? 3.179 -4.513 17.863 1.00 93.56 230 ASN A O 1
ATOM 1772 N N . VAL A 1 231 ? 4.341 -6.245 17.032 1.00 91.56 231 VAL A N 1
ATOM 1773 C CA . VAL A 1 231 ? 4.823 -6.721 18.338 1.00 91.56 231 VAL A CA 1
ATOM 1774 C C . VAL A 1 231 ? 5.622 -5.662 19.093 1.00 91.56 231 VAL A C 1
ATOM 1776 O O . VAL A 1 231 ? 5.490 -5.537 20.309 1.00 91.56 231 VAL A O 1
ATOM 1779 N N . SER A 1 232 ? 6.420 -4.871 18.374 1.00 85.25 232 SER A N 1
ATOM 1780 C CA . SER A 1 232 ? 7.335 -3.893 18.968 1.00 85.25 232 SER A CA 1
ATOM 1781 C C . SER A 1 232 ? 6.595 -2.661 19.481 1.00 85.25 232 SER A C 1
ATOM 1783 O O . SER A 1 232 ? 7.003 -2.064 20.476 1.00 85.25 232 SER A O 1
ATOM 1785 N N . ARG A 1 233 ? 5.504 -2.278 18.807 1.00 85.12 233 ARG A N 1
ATOM 1786 C CA . ARG A 1 233 ? 4.703 -1.094 19.151 1.00 85.12 233 ARG A CA 1
ATOM 1787 C C . ARG A 1 233 ? 3.524 -1.419 20.067 1.00 85.12 233 ARG A C 1
ATOM 1789 O O . ARG A 1 233 ? 3.281 -0.697 21.028 1.00 85.12 233 ARG A O 1
ATOM 1796 N N . ASP A 1 234 ? 2.782 -2.473 19.742 1.00 85.06 234 ASP A N 1
ATOM 1797 C CA . ASP A 1 234 ? 1.456 -2.751 20.303 1.00 85.06 234 ASP A CA 1
ATOM 1798 C C . ASP A 1 234 ? 1.475 -3.931 21.294 1.00 85.06 234 ASP A C 1
ATOM 1800 O O . ASP A 1 234 ? 0.601 -4.035 22.157 1.00 85.06 234 ASP A O 1
ATOM 1804 N N . GLY A 1 235 ? 2.484 -4.804 21.196 1.00 88.12 235 GLY A N 1
ATOM 1805 C CA . GLY A 1 235 ? 2.573 -6.053 21.947 1.00 88.12 235 GLY A CA 1
ATOM 1806 C C . GLY A 1 235 ? 1.789 -7.198 21.297 1.00 88.12 235 GLY A C 1
ATOM 1807 O O . GLY A 1 235 ? 1.474 -7.173 20.109 1.00 88.12 235 GLY A O 1
ATOM 1808 N N . LEU A 1 236 ? 1.499 -8.236 22.085 1.00 92.88 236 LEU A N 1
ATOM 1809 C CA . LEU A 1 236 ? 0.789 -9.430 21.618 1.00 92.88 236 LEU A CA 1
ATOM 1810 C C . LEU A 1 236 ? -0.720 -9.196 21.505 1.00 92.88 236 LEU A C 1
ATOM 1812 O O . LEU A 1 236 ? -1.316 -8.459 22.295 1.00 92.88 236 LEU A O 1
ATOM 1816 N N . ILE A 1 237 ? -1.351 -9.900 20.568 1.00 94.81 237 ILE A N 1
ATOM 1817 C CA . ILE A 1 237 ? -2.801 -9.892 20.377 1.00 94.81 237 ILE A CA 1
ATOM 1818 C C . ILE A 1 237 ? -3.476 -10.430 21.642 1.00 94.81 237 ILE A C 1
ATOM 1820 O O . ILE A 1 237 ? -3.137 -11.506 22.143 1.00 94.81 237 ILE A O 1
ATOM 1824 N N . GLN A 1 238 ? -4.465 -9.685 22.140 1.00 92.50 238 GLN A N 1
ATOM 1825 C CA . GLN A 1 238 ? -5.300 -10.071 23.278 1.00 92.50 238 GLN A CA 1
ATOM 1826 C C . GLN A 1 238 ? -6.770 -9.787 22.971 1.00 92.50 238 GLN A C 1
ATOM 1828 O O . GLN A 1 238 ? -7.167 -8.628 22.817 1.00 92.50 238 GLN A O 1
ATOM 1833 N N . LEU A 1 239 ? -7.581 -10.844 22.917 1.00 91.00 239 LEU A N 1
ATOM 1834 C CA . LEU A 1 239 ? -9.030 -10.736 22.758 1.00 91.00 239 LEU A CA 1
ATOM 1835 C C . LEU A 1 239 ? -9.723 -10.533 24.106 1.00 91.00 239 LEU A C 1
ATOM 1837 O O . LEU A 1 239 ? -9.307 -11.079 25.129 1.00 91.00 239 LEU A O 1
ATOM 1841 N N . ASP A 1 240 ? -10.825 -9.795 24.074 1.00 89.75 240 ASP A N 1
ATOM 1842 C CA . ASP A 1 240 ? -11.778 -9.675 25.170 1.00 89.75 240 ASP A CA 1
ATOM 1843 C C . ASP A 1 240 ? -13.091 -10.355 24.761 1.00 89.75 240 ASP A C 1
ATOM 1845 O O . ASP A 1 240 ? -13.890 -9.794 24.011 1.00 89.75 240 ASP A O 1
ATOM 1849 N N . ILE A 1 241 ? -13.271 -11.610 25.189 1.00 88.38 241 ILE A N 1
ATOM 1850 C CA . ILE A 1 241 ? -14.422 -12.439 24.805 1.00 88.38 241 ILE A CA 1
ATOM 1851 C C . ILE A 1 241 ? -15.497 -12.357 25.885 1.00 88.38 241 ILE A C 1
ATOM 1853 O O . ILE A 1 241 ? -15.416 -13.011 26.934 1.00 88.38 241 ILE A O 1
ATOM 1857 N N . THR A 1 242 ? -16.547 -11.609 25.581 1.00 85.31 242 THR A N 1
ATOM 1858 C CA . THR A 1 242 ? -17.676 -11.347 26.478 1.00 85.31 242 THR A CA 1
ATOM 1859 C C . THR A 1 242 ? -18.905 -12.146 26.055 1.00 85.31 242 THR A C 1
ATOM 1861 O O . THR A 1 242 ? -19.049 -12.505 24.893 1.00 85.31 242 THR A O 1
ATOM 1864 N N . GLY A 1 243 ? -19.769 -12.500 27.007 1.00 83.31 243 GLY A N 1
ATOM 1865 C CA . GLY A 1 243 ? -21.076 -13.075 26.680 1.00 83.31 243 GLY A CA 1
ATOM 1866 C C . GLY A 1 243 ? -22.077 -11.954 26.427 1.00 83.31 243 GLY A C 1
ATOM 1867 O O . GLY A 1 243 ? -22.149 -11.029 27.233 1.00 83.31 243 GLY A O 1
ATOM 1868 N N . ASP A 1 244 ? -22.833 -12.049 25.339 1.00 78.81 244 ASP A N 1
ATOM 1869 C CA . ASP A 1 244 ? -23.818 -11.052 24.924 1.00 78.81 244 ASP A CA 1
ATOM 1870 C C . ASP A 1 244 ? -25.081 -11.710 24.334 1.00 78.81 244 ASP A C 1
ATOM 1872 O O . ASP A 1 244 ? -25.178 -12.939 24.247 1.00 78.81 244 ASP A O 1
ATOM 1876 N N . ILE A 1 245 ? -26.074 -10.904 23.962 1.00 77.00 245 ILE A N 1
ATOM 1877 C CA . ILE A 1 245 ? -27.318 -11.351 23.328 1.00 77.00 245 ILE A CA 1
ATOM 1878 C C . ILE A 1 245 ? -27.435 -10.686 21.960 1.00 77.00 245 ILE A C 1
ATOM 1880 O O . ILE A 1 245 ? -27.552 -9.468 21.854 1.00 77.00 245 ILE A O 1
ATOM 1884 N N . ALA A 1 246 ? -27.444 -11.499 20.906 1.00 77.19 246 ALA A N 1
ATOM 1885 C CA . ALA A 1 246 ? -27.641 -11.045 19.540 1.00 77.19 246 ALA A CA 1
ATOM 1886 C C . ALA A 1 246 ? -29.027 -10.409 19.354 1.00 77.19 246 ALA A C 1
ATOM 1888 O O . ALA A 1 246 ? -29.974 -10.663 20.100 1.00 77.19 246 ALA A O 1
ATOM 1889 N N . LYS A 1 247 ? -29.178 -9.618 18.288 1.00 70.81 247 LYS A N 1
ATOM 1890 C CA . LYS A 1 247 ? -30.411 -8.872 17.982 1.00 70.81 247 LYS A CA 1
ATOM 1891 C C . LYS A 1 247 ? -31.680 -9.733 17.884 1.00 70.81 247 LYS A C 1
ATOM 1893 O O . LYS A 1 247 ? -32.777 -9.234 18.110 1.00 70.81 247 LYS A O 1
ATOM 1898 N N . ASP A 1 248 ? -31.544 -11.008 17.538 1.00 72.62 248 ASP A N 1
ATOM 1899 C CA . ASP A 1 248 ? -32.652 -11.965 17.449 1.00 72.62 248 ASP A CA 1
ATOM 1900 C C . ASP A 1 248 ? -32.928 -12.723 18.763 1.00 72.62 248 ASP A C 1
ATOM 1902 O O . ASP A 1 248 ? -33.728 -13.657 18.783 1.00 72.62 248 ASP A O 1
ATOM 1906 N N . GLY A 1 249 ? -32.282 -12.320 19.861 1.00 72.81 249 GLY A N 1
ATOM 1907 C CA . GLY A 1 249 ? -32.459 -12.889 21.195 1.00 72.81 249 GLY A CA 1
ATOM 1908 C C . GLY A 1 249 ? -31.580 -14.104 21.493 1.00 72.81 249 GLY A C 1
ATOM 1909 O O . GLY A 1 249 ? -31.666 -14.649 22.595 1.00 72.81 249 GLY A O 1
ATOM 1910 N N . ARG A 1 250 ? -30.727 -14.546 20.558 1.00 78.19 250 ARG A N 1
ATOM 1911 C CA . ARG A 1 250 ? -29.810 -15.671 20.795 1.00 78.19 250 ARG A CA 1
ATOM 1912 C C . ARG A 1 250 ? -28.596 -15.244 21.631 1.00 78.19 250 ARG A C 1
ATOM 1914 O O . ARG A 1 250 ? -28.002 -14.213 21.325 1.00 78.19 250 ARG A O 1
ATOM 1921 N N . PRO A 1 251 ? -28.162 -16.039 22.627 1.00 83.56 251 PRO A N 1
ATOM 1922 C CA . PRO A 1 251 ? -26.866 -15.834 23.267 1.00 83.56 251 PRO A CA 1
ATOM 1923 C C . PRO A 1 251 ? -25.731 -15.896 22.239 1.00 83.56 251 PRO A C 1
ATOM 1925 O O . PRO A 1 251 ? -25.715 -16.784 21.381 1.00 83.56 251 PRO A O 1
ATOM 1928 N N . CYS A 1 252 ? -24.780 -14.975 22.335 1.00 86.56 252 CYS A N 1
ATOM 1929 C CA . CYS A 1 252 ? -23.591 -14.940 21.495 1.00 86.56 252 CYS A CA 1
ATOM 1930 C C . CYS A 1 252 ? -22.338 -14.554 22.289 1.00 86.56 252 CYS A C 1
ATOM 1932 O O . CYS A 1 252 ? -22.418 -14.005 23.386 1.00 86.56 252 CYS A O 1
ATOM 1934 N N . LEU A 1 253 ? -21.165 -14.822 21.726 1.00 89.38 253 LEU A N 1
ATOM 1935 C CA . LEU A 1 253 ? -19.888 -14.329 22.224 1.00 89.38 253 LEU A CA 1
ATOM 1936 C C . LEU A 1 253 ? -19.505 -13.051 21.475 1.00 89.38 253 LEU A C 1
ATOM 1938 O O . LEU A 1 253 ? -19.312 -13.063 20.262 1.00 89.38 253 LEU A O 1
ATOM 194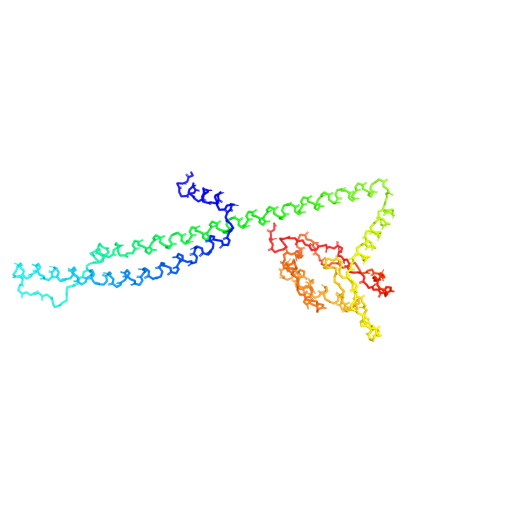2 N N . GLY A 1 254 ? -19.380 -11.946 22.196 1.00 87.69 254 GLY A N 1
ATOM 1943 C CA . GLY A 1 254 ? -18.844 -10.698 21.676 1.00 87.69 254 GLY A CA 1
ATOM 1944 C C . GLY A 1 254 ? -17.322 -10.701 21.701 1.00 87.69 254 GLY A C 1
ATOM 1945 O O . GLY A 1 254 ? -16.722 -10.924 22.757 1.00 87.69 254 GLY A O 1
ATOM 1946 N N . ILE A 1 255 ? -16.697 -10.447 20.553 1.00 90.69 255 ILE A N 1
ATOM 1947 C CA . ILE A 1 255 ? -15.241 -10.410 20.410 1.00 90.69 255 ILE A CA 1
ATOM 1948 C C . ILE A 1 255 ? -14.779 -8.961 20.341 1.00 90.69 255 ILE A C 1
ATOM 1950 O O . ILE A 1 255 ? -14.922 -8.280 19.321 1.00 90.69 255 ILE A O 1
ATOM 1954 N N . GLY A 1 256 ? -14.216 -8.505 21.456 1.00 88.56 256 GLY A N 1
ATOM 1955 C CA . GLY A 1 256 ? -13.435 -7.281 21.548 1.00 88.56 256 GLY A CA 1
ATOM 1956 C C . GLY A 1 256 ? -11.935 -7.552 21.446 1.00 88.56 256 GLY A C 1
ATOM 1957 O O . GLY A 1 256 ? -11.470 -8.685 21.567 1.00 88.56 256 GLY A O 1
ATOM 1958 N N . TYR A 1 257 ? -11.167 -6.480 21.272 1.00 90.88 257 TYR A N 1
ATOM 1959 C CA . TYR A 1 257 ? -9.709 -6.524 21.188 1.00 90.88 257 TYR A CA 1
ATOM 1960 C C . TYR A 1 257 ? -9.152 -5.597 22.260 1.00 90.88 257 TYR A C 1
ATOM 1962 O O . TYR A 1 257 ? -9.331 -4.380 22.183 1.00 90.88 257 TYR A O 1
ATOM 1970 N N . ARG A 1 258 ? -8.504 -6.167 23.282 1.00 86.25 258 ARG A N 1
ATOM 1971 C CA . ARG A 1 258 ? -7.855 -5.378 24.337 1.00 86.25 258 ARG A CA 1
ATOM 1972 C C . ARG A 1 258 ? -6.660 -4.617 23.771 1.00 86.25 258 ARG A C 1
ATOM 1974 O O . ARG A 1 258 ? -6.478 -3.447 24.088 1.00 86.25 258 ARG A O 1
ATOM 1981 N N . VAL A 1 259 ? -5.894 -5.276 22.905 1.00 87.75 259 VAL A N 1
ATOM 1982 C CA . VAL A 1 259 ? -4.925 -4.627 22.018 1.00 87.75 259 VAL A CA 1
ATOM 1983 C C . VAL A 1 259 ? -5.598 -4.502 20.657 1.00 87.75 259 VAL A C 1
ATOM 1985 O O . VAL A 1 259 ? -5.758 -5.499 19.956 1.00 87.75 259 VAL A O 1
ATOM 1988 N N . ALA A 1 260 ? -6.071 -3.306 20.313 1.00 89.50 260 ALA A N 1
ATOM 1989 C CA . ALA A 1 260 ? -6.782 -3.069 19.058 1.00 89.50 260 ALA A CA 1
ATOM 1990 C C . ALA A 1 260 ? -5.813 -3.041 17.857 1.00 89.50 260 ALA A C 1
ATOM 1992 O O . ALA A 1 260 ? -4.714 -2.499 17.997 1.00 89.50 260 ALA A O 1
ATOM 1993 N N . PRO A 1 261 ? -6.210 -3.573 16.685 1.00 91.56 261 PRO A N 1
ATOM 1994 C CA . PRO A 1 261 ? -5.422 -3.451 15.466 1.00 91.56 261 PRO A CA 1
ATOM 1995 C C . PRO A 1 261 ? -5.408 -1.997 14.983 1.00 91.56 261 PRO A C 1
ATOM 1997 O O . PRO A 1 261 ? -6.397 -1.269 15.107 1.00 91.56 261 PRO A O 1
ATOM 2000 N N . ARG A 1 262 ? -4.282 -1.573 14.415 1.00 86.94 262 ARG A N 1
ATOM 2001 C CA . ARG A 1 262 ? -3.987 -0.190 14.024 1.00 86.94 262 ARG A CA 1
ATOM 2002 C C . ARG A 1 262 ? -3.456 -0.126 12.599 1.00 86.94 262 ARG A C 1
ATOM 2004 O O . ARG A 1 262 ? -2.890 -1.089 12.087 1.00 86.94 262 ARG A O 1
ATOM 2011 N N . TYR A 1 263 ? -3.584 1.046 11.986 1.00 85.69 263 TYR A N 1
ATOM 2012 C CA . TYR A 1 263 ? -2.926 1.340 10.716 1.00 85.69 263 TYR A CA 1
ATOM 2013 C C . TYR A 1 263 ? -1.398 1.308 10.850 1.00 85.69 263 TYR A C 1
ATOM 2015 O O . TYR A 1 263 ? -0.839 1.389 11.950 1.00 85.69 263 TYR A O 1
ATOM 2023 N N . GLU A 1 264 ? -0.729 1.199 9.701 1.00 84.62 264 GLU A N 1
ATOM 2024 C CA . GLU A 1 264 ? 0.738 1.224 9.593 1.00 84.62 264 GLU A CA 1
ATOM 2025 C C . GLU A 1 264 ? 1.425 0.144 10.449 1.00 84.62 264 GLU A C 1
ATOM 2027 O O . GLU A 1 264 ? 2.569 0.295 10.861 1.00 84.62 264 GLU A O 1
ATOM 2032 N N . TYR A 1 265 ? 0.731 -0.965 10.721 1.00 84.56 265 TYR A N 1
ATOM 2033 C CA . TYR A 1 265 ? 1.237 -2.076 11.532 1.00 84.56 265 TYR A CA 1
ATOM 2034 C C . TYR A 1 265 ? 2.478 -2.756 10.921 1.00 84.56 265 TYR A C 1
ATOM 2036 O O . TYR A 1 265 ? 3.284 -3.332 11.645 1.00 84.56 265 TYR A O 1
ATOM 2044 N N . SER A 1 266 ? 2.678 -2.637 9.605 1.00 84.25 266 SER A N 1
ATOM 2045 C CA . SER A 1 266 ? 3.848 -3.165 8.895 1.00 84.25 266 SER A CA 1
ATOM 2046 C C . SER A 1 266 ? 5.038 -2.194 8.820 1.00 84.25 266 SER A C 1
ATOM 2048 O O . SER A 1 266 ? 6.035 -2.515 8.173 1.00 84.25 266 SER A O 1
ATOM 2050 N N . MET A 1 267 ? 4.940 -0.981 9.383 1.00 73.50 267 MET A N 1
ATOM 2051 C CA . MET A 1 267 ? 6.051 -0.022 9.403 1.00 73.50 267 MET A CA 1
ATOM 2052 C C . MET A 1 267 ? 6.825 -0.114 10.720 1.00 73.50 267 MET A C 1
ATOM 2054 O O . MET A 1 267 ? 6.240 -0.104 11.799 1.00 73.50 267 MET A O 1
ATOM 2058 N N . TYR A 1 268 ? 8.153 -0.154 10.621 1.00 58.53 268 TYR A N 1
ATOM 2059 C CA . TYR A 1 268 ? 9.047 -0.011 11.768 1.00 58.53 268 TYR A CA 1
ATOM 2060 C C . TYR A 1 268 ? 9.199 1.480 12.106 1.00 58.53 268 TYR A C 1
ATOM 2062 O O . TYR A 1 268 ? 9.480 2.285 11.213 1.00 58.53 268 TYR A O 1
ATOM 2070 N N . HIS A 1 269 ? 9.000 1.840 13.376 1.00 50.75 269 HIS A N 1
ATOM 2071 C CA . HIS A 1 269 ? 9.306 3.168 13.919 1.00 50.75 269 HIS A CA 1
ATOM 2072 C C . HIS A 1 269 ? 10.624 3.149 14.687 1.00 50.75 269 HIS A C 1
ATOM 2074 O O . HIS A 1 269 ? 10.861 2.158 15.412 1.00 50.75 269 HIS A O 1
#

Foldseek 3Di:
DDPVVVVLVVVLVVCLVPALVVLLVLLVVLLVVLVVLVVQLVVQLVVLVVVVFVVVLVVCVVVVPPDRDPGDDDDPVRSCVRRVVSNPSSVVSNVSSVSSNVSSVVSVVVVQVVVQVVVVVVVVVVVVVLVVCCVPVNPVVSVVVVVVVVVVLLLVADAPPPPDDPPPPAWFWEAEPVVRDIDIDHPVLLVVLQVVVQVVCVVVQWDFQVSSCVSGVHDDDPCRRQWTAGCVPQNGWDWDWDWDAHNVRGIYTYTDTPRDTGGPNVDDD

Radius of gyration: 32.78 Å; Cα contacts (8 Å, |Δi|>4): 286; chains: 1; bounding box: 75×53×95 Å

Sequence (269 aa):
MNKFTKVMNKMANKAGKNSPAILIGLGITSAAGAVIFAIKGTIAANKKVEEVKEAKINELMEEEVEDIPVEVELTKKEIVQATWKCYIPTAISFTTSVVCIICANNVNAKRNAAIATAYSMSEAALHEYKNKVIETIGEEKEKEIAKAVVKDKIEKAPAPNTQVIVAGDGEQLCLDYISQRYFKSDRETLRAAVNDLNEILNSCDYVSLNDFYDKIGLERTSIGDEIGWNVSRDGLIQLDITGDIAKDGRPCLGIGYRVAPRYEYSMYH